Protein AF-A0A2E7AEN7-F1 (afdb_monomer_lite)

Foldseek 3Di:
DDALLLVLQVVLLVQADLVLQVQQPDDDPPDPPSSCQLVVCSVVVDHDLDDDLSLQRQLVCLLPHAHPDPVCRSNSLSSSSNSLSNLLVVCLSPVPVCSRHPPLSSLLSLLVSCVVVVDLSSLVSLLRSLVVSLVSQQPDAPPVRDGNQLSLSSLVSNLLSCQSVVVLVSNLVSLVVSVVSQVVSVVVDPDDDPQGSCRSDPPNPCLVVVLVSLVPRDDPVVHDSNVVSSVRSVVVVVVVVVVPD

Radius of gyration: 17.75 Å; chains: 1; bounding box: 49×40×45 Å

Structure (mmCIF, N/CA/C/O backbone):
data_AF-A0A2E7AEN7-F1
#
_entry.id   AF-A0A2E7AEN7-F1
#
loop_
_atom_site.group_PDB
_atom_site.id
_atom_site.type_symbol
_atom_site.label_atom_id
_atom_site.label_alt_id
_atom_site.label_comp_id
_atom_site.label_asym_id
_atom_site.label_entity_id
_atom_site.label_seq_id
_atom_site.pdbx_PDB_ins_code
_atom_site.Cartn_x
_atom_site.Cartn_y
_atom_site.Cartn_z
_atom_site.occupancy
_atom_site.B_iso_or_equiv
_atom_site.auth_seq_id
_atom_site.auth_comp_id
_atom_site.auth_asym_id
_atom_site.auth_atom_id
_atom_site.pdbx_PDB_model_num
ATOM 1 N N . MET A 1 1 ? -9.288 -20.110 -9.021 1.00 43.34 1 MET A N 1
ATOM 2 C CA . MET A 1 1 ? -10.064 -18.853 -8.934 1.00 43.34 1 MET A CA 1
ATOM 3 C C . MET A 1 1 ? -9.042 -17.735 -9.034 1.00 43.34 1 MET A C 1
ATOM 5 O O . MET A 1 1 ? -8.043 -17.850 -8.338 1.00 43.34 1 MET A O 1
ATOM 9 N N . LYS A 1 2 ? -9.201 -16.768 -9.945 1.00 57.38 2 LYS A N 1
ATOM 10 C CA . LYS A 1 2 ? -8.228 -15.674 -10.116 1.00 57.38 2 LYS A CA 1
ATOM 11 C C . LYS A 1 2 ? -8.185 -14.835 -8.830 1.00 57.38 2 LYS A C 1
ATOM 13 O O . LYS A 1 2 ? -9.250 -14.563 -8.273 1.00 57.38 2 LYS A O 1
ATOM 18 N N . SER A 1 3 ? -6.997 -14.526 -8.311 1.00 81.19 3 SER A N 1
ATOM 19 C CA . SER A 1 3 ? -6.866 -13.745 -7.075 1.00 81.19 3 SER A CA 1
ATOM 20 C C . SER A 1 3 ? -7.046 -12.249 -7.367 1.00 81.19 3 SER A C 1
ATOM 22 O O . SER A 1 3 ? -6.753 -11.796 -8.470 1.00 81.19 3 SER A O 1
ATOM 24 N N . ARG A 1 4 ? -7.481 -11.449 -6.382 1.00 85.50 4 ARG A N 1
ATOM 25 C CA . ARG A 1 4 ? -7.545 -9.976 -6.530 1.00 85.50 4 ARG A CA 1
ATOM 26 C C . ARG A 1 4 ? -6.179 -9.352 -6.818 1.00 85.50 4 ARG A C 1
ATOM 28 O O . ARG A 1 4 ? -6.097 -8.287 -7.416 1.00 85.50 4 ARG A O 1
ATOM 35 N N . LEU A 1 5 ? -5.108 -10.033 -6.423 1.00 90.31 5 LEU A N 1
ATOM 36 C CA . LEU A 1 5 ? -3.749 -9.607 -6.704 1.00 90.31 5 LEU A CA 1
ATOM 37 C C . LEU A 1 5 ? -3.343 -9.858 -8.163 1.00 90.31 5 LEU A C 1
ATOM 39 O O . LEU A 1 5 ? -2.558 -9.095 -8.716 1.00 90.31 5 LEU A O 1
ATOM 43 N N . ASP A 1 6 ? -3.908 -10.880 -8.813 1.00 92.25 6 ASP A N 1
ATOM 44 C CA . ASP A 1 6 ? -3.760 -11.053 -10.261 1.00 92.25 6 ASP A CA 1
ATOM 45 C C . ASP A 1 6 ? -4.480 -9.944 -11.029 1.00 92.25 6 ASP A C 1
ATOM 47 O O . ASP A 1 6 ? -3.967 -9.502 -12.049 1.00 92.25 6 ASP A O 1
ATOM 51 N N . ASP A 1 7 ? -5.622 -9.456 -10.531 1.00 94.31 7 ASP A N 1
ATOM 52 C CA . ASP A 1 7 ? -6.302 -8.296 -11.122 1.00 94.31 7 ASP A CA 1
ATOM 53 C C . ASP A 1 7 ? -5.444 -7.023 -11.005 1.00 94.31 7 ASP A C 1
ATOM 55 O O . ASP A 1 7 ? -5.259 -6.330 -12.003 1.00 94.31 7 ASP A O 1
ATOM 59 N N . LEU A 1 8 ? -4.845 -6.755 -9.833 1.00 96.50 8 LEU A N 1
ATOM 60 C CA . LEU A 1 8 ? -3.908 -5.632 -9.653 1.00 96.50 8 LEU A CA 1
ATOM 61 C C . LEU A 1 8 ? -2.710 -5.740 -10.594 1.00 96.50 8 LEU A C 1
ATOM 63 O O . LEU A 1 8 ? -2.299 -4.759 -11.208 1.00 96.50 8 LEU A O 1
ATOM 67 N N . PHE A 1 9 ? -2.137 -6.935 -10.685 1.00 96.00 9 PHE A N 1
ATOM 68 C CA . PHE A 1 9 ? -0.957 -7.169 -11.495 1.00 96.00 9 PHE A CA 1
ATOM 69 C C . PHE A 1 9 ? -1.251 -7.036 -12.994 1.00 96.00 9 PHE A C 1
ATOM 71 O O . PHE A 1 9 ? -0.476 -6.405 -13.709 1.00 96.00 9 PHE A O 1
ATOM 78 N N . ASP A 1 10 ? -2.385 -7.561 -13.463 1.00 95.88 10 ASP A N 1
ATOM 79 C CA . ASP A 1 10 ? -2.821 -7.405 -14.852 1.00 95.88 10 ASP A CA 1
ATOM 80 C C . ASP A 1 10 ? -3.089 -5.938 -15.201 1.00 95.88 10 ASP A C 1
ATOM 82 O O . ASP A 1 10 ? -2.636 -5.482 -16.253 1.00 95.88 10 ASP A O 1
ATOM 86 N N . PHE A 1 11 ? -3.770 -5.204 -14.313 1.00 96.38 11 PHE A N 1
ATOM 87 C CA . PHE A 1 11 ? -4.007 -3.768 -14.463 1.00 96.38 11 PHE A CA 1
ATOM 88 C C . PHE A 1 11 ? -2.677 -3.008 -14.549 1.00 96.38 11 PHE A C 1
ATOM 90 O O . PHE A 1 11 ? -2.432 -2.245 -15.477 1.00 96.38 11 PHE A O 1
ATOM 97 N N . ALA A 1 12 ? -1.748 -3.258 -13.626 1.00 96.69 12 ALA A N 1
ATOM 98 C CA . ALA A 1 12 ? -0.470 -2.555 -13.625 1.00 96.69 12 ALA A CA 1
ATOM 99 C C . ALA A 1 12 ? 0.384 -2.876 -14.871 1.00 96.69 12 ALA A C 1
ATOM 101 O O . ALA A 1 12 ? 1.040 -1.993 -15.426 1.00 96.69 12 ALA A O 1
ATOM 102 N N . CYS A 1 13 ? 0.334 -4.120 -15.362 1.00 96.31 13 CYS A N 1
ATOM 103 C CA . CYS A 1 13 ? 0.992 -4.518 -16.607 1.00 96.31 13 CYS A CA 1
ATOM 104 C C . CYS A 1 13 ? 0.365 -3.873 -17.855 1.00 96.31 13 CYS A C 1
ATOM 106 O O . CYS A 1 13 ? 1.071 -3.679 -18.844 1.00 96.31 13 CYS A O 1
ATOM 108 N N . SER A 1 14 ? -0.936 -3.550 -17.859 1.00 95.12 14 SER A N 1
ATOM 109 C CA . SER A 1 14 ? -1.550 -2.849 -18.999 1.00 95.12 14 SER A CA 1
ATOM 110 C C . SER A 1 14 ? -1.154 -1.377 -19.078 1.00 95.12 14 SER A C 1
ATOM 112 O O . SER A 1 14 ? -1.173 -0.803 -20.173 1.00 95.12 14 SER A O 1
ATOM 114 N N . GLU A 1 15 ? -0.728 -0.793 -17.960 1.00 95.81 15 GLU A N 1
ATOM 115 C CA . GLU A 1 15 ? -0.379 0.622 -17.857 1.00 95.81 15 GLU A CA 1
ATOM 116 C C . GLU A 1 15 ? 1.069 0.928 -18.252 1.00 95.81 15 GLU A C 1
ATOM 118 O O . GLU A 1 15 ? 1.332 1.934 -18.912 1.00 95.81 15 GLU A O 1
ATOM 123 N N . VAL A 1 16 ? 2.020 0.065 -17.902 1.00 95.62 16 VAL A N 1
ATOM 124 C CA . VAL A 1 16 ? 3.449 0.339 -18.118 1.00 95.62 16 VAL A CA 1
ATOM 125 C C . VAL A 1 16 ? 3.931 -0.054 -19.521 1.00 95.62 16 VAL A C 1
ATOM 127 O O . VAL A 1 16 ? 3.355 -0.922 -20.187 1.00 95.62 16 VAL A O 1
ATOM 130 N N . ARG A 1 17 ? 4.996 0.591 -20.003 1.00 93.75 17 ARG A N 1
ATOM 131 C CA . ARG A 1 17 ? 5.701 0.239 -21.246 1.00 93.75 17 ARG A CA 1
ATOM 132 C C . ARG A 1 17 ? 7.187 0.013 -20.981 1.00 93.75 17 ARG A C 1
ATOM 134 O O . ARG A 1 17 ? 7.726 0.484 -19.986 1.00 93.75 17 ARG A O 1
ATOM 141 N N . GLU A 1 18 ? 7.872 -0.678 -21.891 1.00 91.75 18 GLU A N 1
ATOM 142 C CA . GLU A 1 18 ? 9.309 -0.955 -21.742 1.00 91.75 18 GLU A CA 1
ATOM 143 C C . GLU A 1 18 ? 10.145 0.336 -21.691 1.00 91.75 18 GLU A C 1
ATOM 145 O O . GLU A 1 18 ? 11.155 0.410 -20.993 1.00 91.75 18 GLU A O 1
ATOM 150 N N . GLU A 1 19 ? 9.701 1.392 -22.375 1.00 91.75 19 GLU A N 1
ATOM 151 C CA . GLU A 1 19 ? 10.325 2.715 -22.315 1.00 91.75 19 GLU A CA 1
ATOM 152 C C . GLU A 1 19 ? 10.294 3.325 -20.910 1.00 91.75 19 GLU A C 1
ATOM 154 O O . GLU A 1 19 ? 11.170 4.123 -20.582 1.00 91.75 19 GLU A O 1
ATOM 159 N N . ASP A 1 20 ? 9.301 2.983 -20.085 1.00 93.81 20 ASP A N 1
ATOM 160 C CA . ASP A 1 20 ? 9.226 3.450 -18.699 1.00 93.81 20 ASP A CA 1
ATOM 161 C C . ASP A 1 20 ? 10.298 2.765 -17.842 1.00 93.81 20 ASP A C 1
ATOM 163 O O . ASP A 1 20 ? 10.927 3.416 -17.016 1.00 93.81 20 ASP A O 1
ATOM 167 N N . PHE A 1 21 ? 10.596 1.486 -18.098 1.00 93.31 21 PHE A N 1
ATOM 168 C CA . PHE A 1 21 ? 11.692 0.787 -17.419 1.00 93.31 21 PHE A CA 1
ATOM 169 C C . PHE A 1 21 ? 13.045 1.388 -17.785 1.00 93.31 21 PHE A C 1
ATOM 171 O O . PHE A 1 21 ? 13.853 1.658 -16.907 1.00 93.31 21 PHE A O 1
ATOM 178 N N . ARG A 1 22 ? 13.279 1.671 -19.072 1.00 90.31 22 ARG A N 1
ATOM 179 C CA . ARG A 1 22 ? 14.527 2.317 -19.513 1.00 90.31 22 ARG A CA 1
ATOM 180 C C . ARG A 1 22 ? 14.716 3.717 -18.928 1.00 90.31 22 ARG A C 1
ATOM 182 O O . ARG A 1 22 ? 15.850 4.156 -18.822 1.00 90.31 22 ARG A O 1
ATOM 189 N N . ALA A 1 23 ? 13.624 4.411 -18.608 1.00 90.62 23 ALA A N 1
ATOM 190 C CA . ALA A 1 23 ? 13.672 5.758 -18.050 1.00 90.62 23 ALA A CA 1
ATOM 191 C C . ALA A 1 23 ? 13.898 5.769 -16.531 1.00 90.62 23 ALA A C 1
ATOM 193 O O . ALA A 1 23 ? 14.545 6.680 -16.030 1.00 90.62 23 ALA A O 1
ATOM 194 N N . PHE A 1 24 ? 13.347 4.795 -15.795 1.00 92.81 24 PHE A N 1
ATOM 195 C CA . PHE A 1 24 ? 13.276 4.873 -14.329 1.00 92.81 24 PHE A CA 1
ATOM 196 C C . PHE A 1 24 ? 13.993 3.747 -13.579 1.00 92.81 24 PHE A C 1
ATOM 198 O O . PHE A 1 24 ? 14.167 3.854 -12.365 1.00 92.81 24 PHE A O 1
ATOM 205 N N . CYS A 1 25 ? 14.397 2.663 -14.245 1.00 89.75 25 CYS A N 1
ATOM 206 C CA . CYS A 1 25 ? 15.279 1.679 -13.621 1.00 89.75 25 CYS A CA 1
ATOM 207 C C . CYS A 1 25 ? 16.685 2.275 -13.418 1.00 89.75 25 CYS A C 1
ATOM 209 O O . CYS A 1 25 ? 17.093 3.132 -14.203 1.00 89.75 25 CYS A O 1
ATOM 211 N N . PRO A 1 26 ? 17.443 1.816 -12.403 1.00 82.00 26 PRO A N 1
ATOM 212 C CA . PRO A 1 26 ? 18.814 2.271 -12.206 1.00 82.00 26 PRO A CA 1
ATOM 213 C C . PRO A 1 26 ? 19.679 2.025 -13.453 1.00 82.00 26 PRO A C 1
ATOM 215 O O . PRO A 1 26 ? 19.578 0.977 -14.095 1.00 82.00 26 PRO A O 1
ATOM 218 N N . GLU A 1 27 ? 20.560 2.973 -13.772 1.00 72.81 27 GLU A N 1
ATOM 219 C CA . GLU A 1 27 ? 21.623 2.773 -14.757 1.00 72.81 27 GLU A CA 1
ATOM 220 C C . GLU A 1 27 ? 22.808 2.082 -14.067 1.00 72.81 27 GLU A C 1
ATOM 222 O O . GLU A 1 27 ? 23.611 2.735 -13.398 1.00 72.81 27 GLU A O 1
ATOM 227 N N . ASP A 1 28 ? 22.930 0.758 -14.189 1.00 62.38 28 ASP A N 1
ATOM 228 C CA . ASP A 1 28 ? 24.149 0.080 -13.743 1.00 62.38 28 ASP A CA 1
ATOM 229 C C . ASP A 1 28 ? 25.264 0.271 -14.791 1.00 62.38 28 ASP A C 1
ATOM 231 O O . ASP A 1 28 ? 25.046 -0.009 -15.975 1.00 62.38 28 ASP A O 1
ATOM 235 N N . PRO A 1 29 ? 26.486 0.698 -14.415 1.00 52.53 29 PRO A N 1
ATOM 236 C CA . PRO A 1 29 ? 27.639 0.654 -15.313 1.00 52.53 29 PRO A CA 1
ATOM 237 C C . PRO A 1 29 ? 28.049 -0.773 -15.738 1.00 52.53 29 PRO A C 1
ATOM 239 O O . PRO A 1 29 ? 28.933 -0.903 -16.591 1.00 52.53 29 PRO A O 1
ATOM 242 N N . GLY A 1 30 ? 27.463 -1.827 -15.151 1.00 51.19 30 GLY A N 1
ATOM 243 C CA . GLY A 1 30 ? 27.822 -3.227 -15.394 1.00 51.19 30 GLY A CA 1
ATOM 244 C C . GLY A 1 30 ? 26.853 -4.073 -16.225 1.00 51.19 30 GLY A C 1
ATOM 245 O O . GLY A 1 30 ? 27.336 -4.958 -16.928 1.00 51.19 30 GLY A O 1
ATOM 246 N N . ASP A 1 31 ? 25.537 -3.843 -16.185 1.00 52.28 31 ASP A N 1
ATOM 247 C CA . ASP A 1 31 ? 24.585 -4.706 -16.899 1.00 52.28 31 ASP A CA 1
ATOM 248 C C . ASP A 1 31 ? 23.195 -4.070 -17.067 1.00 52.28 31 ASP A C 1
ATOM 250 O O . ASP A 1 31 ? 22.687 -3.362 -16.205 1.00 52.28 31 ASP A O 1
ATOM 254 N N . MET A 1 32 ? 22.527 -4.386 -18.178 1.00 57.03 32 MET A N 1
ATOM 255 C CA . MET A 1 32 ? 21.119 -4.042 -18.453 1.00 57.03 32 MET A CA 1
ATOM 256 C C . MET A 1 32 ? 20.131 -4.875 -17.596 1.00 57.03 32 MET A C 1
ATOM 258 O O . MET A 1 32 ? 19.036 -5.212 -18.059 1.00 57.03 32 MET A O 1
ATOM 262 N N . SER A 1 33 ? 20.512 -5.263 -16.375 1.00 77.50 33 SER A N 1
ATOM 263 C CA . SER A 1 33 ? 19.816 -6.277 -15.574 1.00 77.50 33 SER A CA 1
ATOM 264 C C . SER A 1 33 ? 18.450 -5.796 -15.073 1.00 77.50 33 SER A C 1
ATOM 266 O O . SER A 1 33 ? 17.452 -6.482 -15.293 1.00 77.50 33 SER A O 1
ATOM 268 N N . TYR A 1 34 ? 18.338 -4.575 -14.540 1.00 88.06 34 TYR A N 1
ATOM 269 C CA . TYR A 1 34 ? 17.077 -4.059 -13.980 1.00 88.06 34 TYR A CA 1
ATOM 270 C C . TYR A 1 34 ? 15.949 -3.921 -15.013 1.00 88.06 34 TYR A C 1
ATOM 272 O O . TYR A 1 34 ? 14.806 -4.322 -14.766 1.00 88.06 34 TYR A O 1
ATOM 280 N N . VAL A 1 35 ? 16.268 -3.386 -16.199 1.00 90.25 35 VAL A N 1
ATOM 281 C CA . VAL A 1 35 ? 15.302 -3.275 -17.304 1.00 90.25 35 VAL A CA 1
ATOM 282 C C . VAL A 1 35 ? 14.878 -4.667 -17.762 1.00 90.25 35 VAL A C 1
ATOM 284 O O . VAL A 1 35 ? 13.689 -4.896 -17.972 1.00 90.25 35 VAL A O 1
ATOM 287 N N . ALA A 1 36 ? 15.819 -5.611 -17.871 1.00 89.06 36 ALA A N 1
ATOM 288 C CA . ALA A 1 36 ? 15.519 -6.987 -18.251 1.00 89.06 36 ALA A CA 1
ATOM 289 C C . ALA A 1 36 ? 14.641 -7.708 -17.213 1.00 89.06 36 ALA A C 1
ATOM 291 O O . ALA A 1 36 ? 13.746 -8.459 -17.602 1.00 89.06 36 ALA A O 1
ATOM 292 N N . LEU A 1 37 ? 14.831 -7.449 -15.914 1.00 90.25 37 LEU A N 1
ATOM 293 C CA . LEU A 1 37 ? 13.980 -7.982 -14.846 1.00 90.25 37 LEU A CA 1
ATOM 294 C C . LEU A 1 37 ? 12.534 -7.491 -14.997 1.00 90.25 37 LEU A C 1
ATOM 296 O O . LEU A 1 37 ? 11.602 -8.298 -15.053 1.00 90.25 37 LEU A O 1
ATOM 300 N N . CYS A 1 38 ? 12.341 -6.177 -15.135 1.00 93.19 38 CYS A N 1
ATOM 301 C CA . CYS A 1 38 ? 11.016 -5.576 -15.298 1.00 93.19 38 CYS A CA 1
ATOM 302 C C . CYS A 1 38 ? 10.347 -5.985 -16.622 1.00 93.19 38 CYS A C 1
ATOM 304 O O . CYS A 1 38 ? 9.181 -6.389 -16.628 1.00 93.19 38 CYS A O 1
ATOM 306 N N . ALA A 1 39 ? 11.088 -5.958 -17.734 1.00 92.88 39 ALA A N 1
ATOM 307 C CA . ALA A 1 39 ? 10.604 -6.397 -19.040 1.00 92.88 39 ALA A CA 1
ATOM 308 C C . ALA A 1 39 ? 10.249 -7.891 -19.044 1.00 92.88 39 ALA A C 1
ATOM 310 O O . ALA A 1 39 ? 9.218 -8.270 -19.593 1.00 92.88 39 ALA A O 1
ATOM 311 N N . GLY A 1 40 ? 11.040 -8.734 -18.375 1.00 92.88 40 GLY A N 1
ATOM 312 C CA . GLY A 1 40 ? 10.769 -10.163 -18.244 1.00 92.88 40 GLY A CA 1
ATOM 313 C C . GLY A 1 40 ? 9.489 -10.455 -17.459 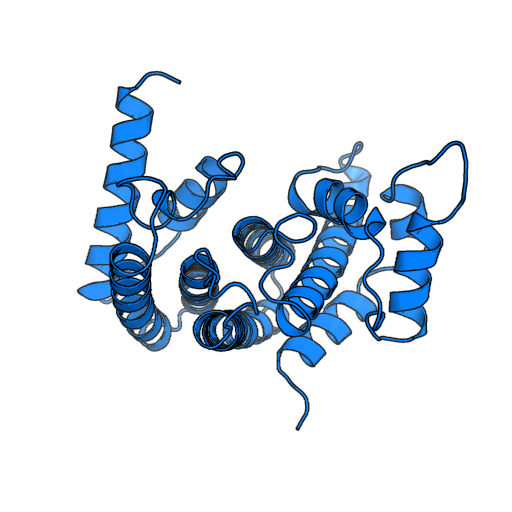1.00 92.88 40 GLY A C 1
ATOM 314 O O . GLY A 1 40 ? 8.723 -11.340 -17.845 1.00 92.88 40 GLY A O 1
ATOM 315 N N . VAL A 1 41 ? 9.218 -9.691 -16.395 1.00 94.56 41 VAL A N 1
ATOM 316 C CA . VAL A 1 41 ? 7.950 -9.768 -15.651 1.00 94.56 41 VAL A CA 1
ATOM 317 C C . VAL A 1 41 ? 6.773 -9.325 -16.521 1.00 94.56 41 VAL A C 1
ATOM 319 O O . VAL A 1 41 ? 5.744 -10.004 -16.543 1.00 94.56 41 VAL A O 1
ATOM 322 N N . LEU A 1 42 ? 6.929 -8.229 -17.272 1.00 94.62 42 LEU A N 1
ATOM 323 C CA . LEU A 1 42 ? 5.899 -7.714 -18.176 1.00 94.62 42 LEU A CA 1
ATOM 324 C C . LEU A 1 42 ? 5.581 -8.702 -19.312 1.00 94.62 42 LEU A C 1
ATOM 326 O O . LEU A 1 42 ? 4.412 -8.962 -19.594 1.00 94.62 42 LEU A O 1
ATOM 330 N N . GLU A 1 43 ? 6.608 -9.281 -19.939 1.00 93.81 43 GLU A N 1
ATOM 331 C CA . GLU A 1 43 ? 6.474 -10.241 -21.040 1.00 93.81 43 GLU A CA 1
ATOM 332 C C . GLU A 1 43 ? 5.786 -11.530 -20.577 1.00 93.81 43 GLU A C 1
ATOM 334 O O . GLU A 1 43 ? 4.840 -12.005 -21.209 1.00 93.81 43 GLU A O 1
ATOM 339 N N . LYS A 1 44 ? 6.238 -12.091 -19.450 1.00 92.62 44 LYS A N 1
ATOM 340 C CA . LYS A 1 44 ? 5.721 -13.362 -18.925 1.00 92.62 44 LYS A CA 1
ATOM 341 C C . LYS A 1 44 ? 4.393 -13.208 -18.190 1.00 92.62 44 LYS A C 1
ATOM 343 O O . LYS A 1 44 ? 3.732 -14.214 -17.937 1.00 92.62 44 LYS A O 1
ATOM 348 N N . LYS A 1 45 ? 4.021 -11.977 -17.818 1.00 90.88 45 LYS A N 1
ATOM 349 C CA . LYS A 1 45 ? 2.916 -11.675 -16.897 1.00 90.88 45 LYS A CA 1
ATOM 350 C C . LYS A 1 45 ? 2.967 -12.534 -15.631 1.00 90.88 45 LYS A C 1
ATOM 352 O O . LYS A 1 45 ? 1.947 -13.013 -15.133 1.00 90.88 45 LYS A O 1
ATOM 357 N N . ALA A 1 46 ? 4.168 -12.716 -15.101 1.00 90.69 46 ALA A N 1
ATOM 358 C CA . ALA A 1 46 ? 4.415 -13.490 -13.899 1.00 90.69 46 ALA A CA 1
ATOM 359 C C . ALA A 1 46 ? 5.635 -12.935 -13.172 1.00 90.69 46 ALA A C 1
ATOM 361 O O . ALA A 1 46 ? 6.589 -12.481 -13.805 1.00 90.69 46 ALA A O 1
ATOM 362 N N . ILE A 1 47 ? 5.601 -13.000 -11.844 1.00 89.06 47 ILE A N 1
ATOM 363 C CA . ILE A 1 47 ? 6.789 -12.758 -11.028 1.00 89.06 47 ILE A CA 1
ATOM 364 C C . ILE A 1 47 ? 7.715 -13.986 -11.086 1.00 89.06 47 ILE A C 1
ATOM 366 O O . ILE A 1 47 ? 7.213 -15.101 -11.256 1.00 89.06 47 ILE A O 1
ATOM 370 N N . PRO A 1 48 ? 9.045 -13.811 -10.994 1.00 83.88 48 PRO A N 1
ATOM 371 C CA . PRO A 1 48 ? 9.968 -14.940 -10.938 1.00 83.88 48 PRO A CA 1
ATOM 372 C C . PRO A 1 48 ? 9.768 -15.762 -9.654 1.00 83.88 48 PRO A C 1
ATOM 374 O O . PRO A 1 48 ? 9.348 -15.224 -8.631 1.00 83.88 48 PRO A O 1
ATOM 377 N N . GLU A 1 49 ? 10.060 -17.065 -9.728 1.00 79.69 49 GLU A N 1
ATOM 378 C CA . GLU A 1 49 ? 10.033 -17.969 -8.565 1.00 79.69 49 GLU A CA 1
ATOM 379 C C . GLU A 1 49 ? 11.201 -17.682 -7.610 1.00 79.69 49 GLU A C 1
ATOM 381 O O . GLU A 1 49 ? 11.003 -17.640 -6.399 1.00 79.69 49 GLU A O 1
ATOM 386 N N . ASP A 1 50 ? 12.388 -17.420 -8.165 1.00 79.00 50 ASP A N 1
ATOM 387 C CA . ASP A 1 50 ? 13.561 -16.967 -7.419 1.00 79.00 50 ASP A CA 1
ATOM 388 C C . ASP A 1 50 ? 13.609 -15.433 -7.416 1.00 79.00 50 ASP A C 1
ATOM 390 O O . ASP A 1 50 ? 13.638 -14.795 -8.474 1.00 79.00 50 ASP A O 1
ATOM 394 N N . ILE A 1 51 ? 13.607 -14.831 -6.226 1.00 78.00 51 ILE A N 1
ATOM 395 C CA . ILE A 1 51 ? 13.598 -13.373 -6.081 1.00 78.00 51 ILE A CA 1
ATOM 396 C C . ILE A 1 51 ? 15.030 -12.844 -6.168 1.00 78.00 51 ILE A C 1
ATOM 398 O O . ILE A 1 51 ? 15.850 -13.076 -5.280 1.00 78.00 51 ILE A O 1
ATOM 402 N N . ASP A 1 52 ? 15.314 -12.111 -7.242 1.00 83.25 52 ASP A N 1
ATOM 403 C CA . ASP A 1 52 ? 16.587 -11.415 -7.422 1.00 83.25 52 ASP A CA 1
ATOM 404 C C . ASP A 1 52 ? 16.726 -10.261 -6.400 1.00 83.25 52 ASP A C 1
ATOM 406 O O . ASP A 1 52 ? 15.830 -9.410 -6.331 1.00 83.25 52 ASP A O 1
ATOM 410 N N . PRO A 1 53 ? 17.812 -10.186 -5.604 1.00 82.31 53 PRO A N 1
ATOM 411 C CA . PRO A 1 53 ? 18.053 -9.068 -4.692 1.00 82.31 53 PRO A CA 1
ATOM 412 C C . PRO A 1 53 ? 18.034 -7.688 -5.367 1.00 82.31 53 PRO A C 1
ATOM 414 O O . PRO A 1 53 ? 17.714 -6.702 -4.704 1.00 82.31 53 PRO A O 1
ATOM 417 N N . GLU A 1 54 ? 18.314 -7.612 -6.671 1.00 85.25 54 GLU A N 1
ATOM 418 C CA . GLU A 1 54 ? 18.252 -6.385 -7.479 1.00 85.25 54 GLU A CA 1
ATOM 419 C C . GLU A 1 54 ? 16.876 -5.698 -7.449 1.00 85.25 54 GLU A C 1
ATOM 421 O O . GLU A 1 54 ? 16.774 -4.475 -7.589 1.00 85.25 54 GLU A O 1
ATOM 426 N N . TRP A 1 55 ? 15.801 -6.447 -7.178 1.00 88.50 55 TRP A N 1
ATOM 427 C CA . TRP A 1 55 ? 14.467 -5.875 -6.994 1.00 88.50 55 TRP A CA 1
ATOM 428 C C . TRP A 1 55 ? 14.397 -4.855 -5.854 1.00 88.50 55 TRP A C 1
ATOM 430 O O . TRP A 1 55 ? 13.576 -3.938 -5.920 1.00 88.50 55 TRP A O 1
ATOM 440 N N . PHE A 1 56 ? 15.266 -4.962 -4.843 1.00 87.00 56 PHE A N 1
ATOM 441 C CA . PHE A 1 56 ? 15.331 -3.997 -3.744 1.00 87.00 56 PHE A CA 1
ATOM 442 C C . PHE A 1 56 ? 15.601 -2.573 -4.246 1.00 87.00 56 PHE A C 1
ATOM 444 O O . PHE A 1 56 ? 14.949 -1.627 -3.798 1.00 87.00 56 PHE A O 1
ATOM 451 N N . GLU A 1 57 ? 16.520 -2.405 -5.201 1.00 87.44 57 GLU A N 1
ATOM 452 C CA . GLU A 1 57 ? 16.856 -1.086 -5.745 1.00 87.44 57 GLU A CA 1
ATOM 453 C C . GLU A 1 57 ? 15.713 -0.528 -6.600 1.00 87.44 57 GLU A C 1
ATOM 455 O O . GLU A 1 57 ? 15.315 0.628 -6.427 1.00 87.44 57 GLU A O 1
ATOM 460 N N . ILE A 1 58 ? 15.110 -1.376 -7.442 1.00 91.56 58 ILE A N 1
ATOM 461 C CA . ILE A 1 58 ? 13.946 -1.024 -8.270 1.00 91.56 58 ILE A CA 1
ATOM 462 C C . ILE A 1 58 ? 12.786 -0.547 -7.385 1.00 91.56 58 ILE A C 1
ATOM 464 O O . ILE A 1 58 ? 12.205 0.517 -7.621 1.00 91.56 58 ILE A O 1
ATOM 468 N N . PHE A 1 59 ? 12.450 -1.303 -6.336 1.00 92.31 59 PHE A N 1
ATOM 469 C CA . PHE A 1 59 ? 11.399 -0.920 -5.395 1.00 92.31 59 PHE A CA 1
ATOM 470 C C . PHE A 1 59 ? 11.767 0.336 -4.613 1.00 92.31 59 PHE A C 1
ATOM 472 O O . PHE A 1 59 ? 10.911 1.200 -4.419 1.00 92.31 59 PHE A O 1
ATOM 479 N N . GLY A 1 60 ? 13.034 0.478 -4.225 1.00 88.75 60 GLY A N 1
ATOM 480 C CA . GLY A 1 60 ? 13.551 1.662 -3.555 1.00 88.75 60 GLY A CA 1
ATOM 481 C C . GLY A 1 60 ? 13.298 2.946 -4.347 1.00 88.75 60 GLY A C 1
ATOM 482 O O . GLY A 1 60 ? 12.841 3.927 -3.753 1.00 88.75 60 GLY A O 1
ATOM 483 N N . ILE A 1 61 ? 13.538 2.925 -5.664 1.00 90.62 61 ILE A N 1
ATOM 484 C CA . ILE A 1 61 ? 13.252 4.045 -6.574 1.00 90.62 61 ILE A CA 1
ATOM 485 C C . ILE A 1 61 ? 11.746 4.248 -6.719 1.00 90.62 61 ILE A C 1
ATOM 487 O O . ILE A 1 61 ? 11.251 5.348 -6.500 1.00 90.62 61 ILE A O 1
ATOM 491 N N . ALA A 1 62 ? 10.991 3.202 -7.046 1.00 92.19 62 ALA A N 1
ATOM 492 C CA . ALA A 1 62 ? 9.565 3.337 -7.327 1.00 92.19 62 ALA A CA 1
ATOM 493 C C . ALA A 1 62 ? 8.747 3.815 -6.112 1.00 92.19 62 ALA A C 1
ATOM 495 O O . ALA A 1 62 ? 7.805 4.594 -6.252 1.00 92.19 62 ALA A O 1
ATOM 496 N N . GLN A 1 63 ? 9.081 3.347 -4.907 1.00 90.00 63 GLN A N 1
ATOM 497 C CA . GLN A 1 63 ? 8.274 3.586 -3.706 1.00 90.00 63 GLN A CA 1
ATOM 498 C C . GLN A 1 63 ? 8.588 4.924 -3.027 1.00 90.00 63 GLN A C 1
ATOM 500 O O . GLN A 1 63 ? 7.689 5.503 -2.417 1.00 90.00 63 GLN A O 1
ATOM 505 N N . ARG A 1 64 ? 9.826 5.427 -3.145 1.00 87.12 64 ARG A N 1
ATOM 506 C CA . ARG A 1 64 ? 10.276 6.672 -2.487 1.00 87.12 64 ARG A CA 1
ATOM 507 C C . ARG A 1 64 ? 10.720 7.774 -3.445 1.00 87.12 64 ARG A C 1
ATOM 509 O O . ARG A 1 64 ? 10.873 8.914 -3.018 1.00 87.12 64 ARG A O 1
ATOM 516 N N . GLY A 1 65 ? 10.995 7.432 -4.696 1.00 86.56 65 GLY A N 1
ATOM 517 C CA . GLY A 1 65 ? 11.474 8.369 -5.698 1.00 86.56 65 GLY A CA 1
ATOM 518 C C . GLY A 1 65 ? 10.366 9.241 -6.276 1.00 86.56 65 GLY A C 1
ATOM 519 O O . GLY A 1 65 ? 9.172 9.059 -6.028 1.00 86.56 65 GLY A O 1
ATOM 520 N N . SER A 1 66 ? 10.808 10.185 -7.091 1.00 87.62 66 SER A N 1
ATOM 521 C CA . SER A 1 66 ? 9.999 11.081 -7.907 1.00 87.62 66 SER A CA 1
ATOM 522 C C . SER A 1 66 ? 10.628 11.155 -9.300 1.00 87.62 66 SER A C 1
ATOM 524 O O . SER A 1 66 ? 11.834 10.923 -9.411 1.00 87.62 66 SER A O 1
ATOM 526 N N . PRO A 1 67 ? 9.863 11.487 -10.354 1.00 88.25 67 PRO A N 1
ATOM 527 C CA . PRO A 1 67 ? 10.462 11.756 -11.659 1.00 88.25 67 PRO A CA 1
ATOM 528 C C . PRO A 1 67 ? 11.453 12.928 -11.565 1.00 88.25 67 PRO A C 1
ATOM 530 O O . PRO A 1 67 ? 11.268 13.831 -10.744 1.00 88.25 67 PRO A O 1
ATOM 533 N N . GLU A 1 68 ? 12.477 12.937 -12.418 1.00 86.69 68 GLU A N 1
ATOM 534 C CA . GLU A 1 68 ? 13.395 14.082 -12.525 1.00 86.69 68 GLU A CA 1
ATOM 535 C C . GLU A 1 68 ? 12.722 15.287 -13.196 1.00 86.69 68 GLU A C 1
ATOM 537 O O . GLU A 1 68 ? 12.968 16.435 -12.822 1.00 86.69 68 GLU A O 1
ATOM 542 N N . GLU A 1 69 ? 11.832 15.022 -14.157 1.00 89.94 69 GLU A N 1
ATOM 543 C CA . GLU A 1 69 ? 11.062 16.035 -14.870 1.00 89.94 69 GLU A CA 1
ATOM 544 C C . GLU A 1 69 ? 9.555 15.909 -14.598 1.00 89.94 69 GLU A C 1
ATOM 546 O O . GLU A 1 69 ? 8.972 14.827 -14.685 1.00 89.94 69 GLU A O 1
ATOM 551 N N . ASP A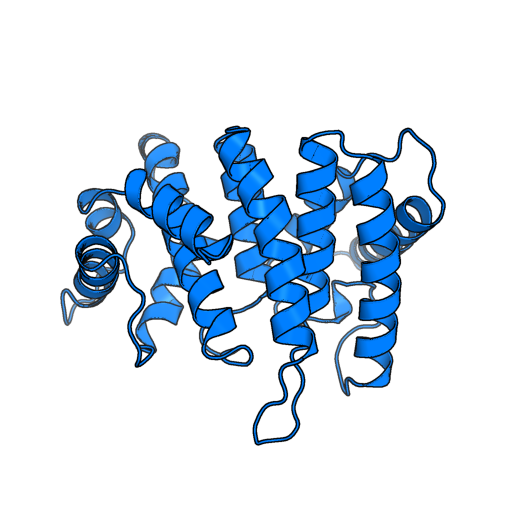 1 70 ? 8.873 17.041 -14.388 1.00 89.50 70 ASP A N 1
ATOM 552 C CA . ASP A 1 70 ? 7.406 17.084 -14.234 1.00 89.50 70 ASP A CA 1
ATOM 553 C C . ASP A 1 70 ? 6.662 16.474 -15.439 1.00 89.50 70 ASP A C 1
ATOM 555 O O . ASP A 1 70 ? 5.563 15.930 -15.302 1.00 89.50 70 ASP A O 1
ATOM 559 N N . SER A 1 71 ? 7.271 16.549 -16.628 1.00 91.50 71 SER A N 1
ATOM 560 C CA . SER A 1 71 ? 6.767 15.971 -17.880 1.00 91.50 71 SER A CA 1
ATOM 561 C C . SER A 1 71 ? 6.602 14.444 -17.798 1.00 91.50 71 SER A C 1
ATOM 563 O O . SER A 1 71 ? 5.744 13.870 -18.474 1.00 91.50 71 SER A O 1
ATOM 565 N N . GLU A 1 72 ? 7.376 13.788 -16.932 1.00 92.88 72 GLU A N 1
ATOM 566 C CA . GLU A 1 72 ? 7.430 12.338 -16.780 1.00 92.88 72 GLU A CA 1
ATOM 567 C C . GLU A 1 72 ? 6.565 11.810 -15.634 1.00 92.88 72 GLU A C 1
ATOM 569 O O . GLU A 1 72 ? 6.395 10.596 -15.505 1.00 92.88 72 GLU A O 1
ATOM 574 N N . ALA A 1 73 ? 5.939 12.688 -14.845 1.00 93.38 73 ALA A N 1
ATOM 575 C CA . ALA A 1 73 ? 5.172 12.309 -13.658 1.00 93.38 73 ALA A CA 1
ATOM 576 C C . ALA A 1 73 ? 4.104 11.241 -13.923 1.00 93.38 73 ALA A C 1
ATOM 578 O O . ALA A 1 73 ? 3.969 10.294 -13.151 1.00 93.38 73 ALA A O 1
ATOM 579 N N . GLY A 1 74 ? 3.385 11.332 -15.046 1.00 93.88 74 GLY A N 1
ATOM 580 C CA . GLY A 1 74 ? 2.389 10.323 -15.415 1.00 93.88 74 GLY A CA 1
ATOM 581 C C . GLY A 1 74 ? 2.994 8.957 -15.766 1.00 93.88 74 GLY A C 1
ATOM 582 O O . GLY A 1 74 ? 2.384 7.926 -15.494 1.00 93.88 74 GLY A O 1
ATOM 583 N N . ARG A 1 75 ? 4.194 8.927 -16.357 1.00 95.19 75 ARG A N 1
ATOM 584 C CA . ARG A 1 75 ? 4.909 7.683 -16.685 1.00 95.19 75 ARG A CA 1
ATOM 585 C C . ARG A 1 75 ? 5.500 7.055 -15.426 1.00 95.19 75 ARG A C 1
ATOM 587 O O . ARG A 1 75 ? 5.292 5.868 -15.189 1.00 95.19 75 ARG A O 1
ATOM 594 N N . PHE A 1 76 ? 6.134 7.869 -14.583 1.00 96.00 76 PHE A N 1
ATOM 595 C CA . PHE A 1 76 ? 6.676 7.428 -13.301 1.00 96.00 76 PHE A CA 1
ATOM 596 C C . PHE A 1 76 ? 5.583 6.866 -12.387 1.00 96.00 76 PHE A C 1
ATOM 598 O O . PHE A 1 76 ? 5.778 5.849 -11.731 1.00 96.00 76 PHE A O 1
ATOM 605 N N . LEU A 1 77 ? 4.389 7.463 -12.400 1.00 95.25 77 LEU A N 1
ATOM 606 C CA . LEU A 1 77 ? 3.235 6.972 -11.649 1.00 95.25 77 LEU A CA 1
ATOM 607 C C . LEU A 1 77 ? 2.813 5.547 -12.052 1.00 95.25 77 LEU A C 1
ATOM 609 O O . LEU A 1 77 ? 2.522 4.719 -11.188 1.00 95.25 77 LEU A O 1
ATOM 613 N N . ARG A 1 78 ? 2.812 5.238 -13.354 1.00 94.81 78 ARG A N 1
ATOM 614 C CA . ARG A 1 78 ? 2.503 3.891 -13.865 1.00 94.81 78 ARG A CA 1
ATOM 615 C C . ARG A 1 78 ? 3.614 2.892 -13.552 1.00 94.81 78 ARG A C 1
ATOM 617 O O . ARG A 1 78 ? 3.321 1.768 -13.154 1.00 94.81 78 ARG A O 1
ATOM 624 N N . PHE A 1 79 ? 4.873 3.320 -13.644 1.00 96.38 79 PHE A N 1
ATOM 625 C CA . PHE A 1 79 ? 6.017 2.532 -13.184 1.00 96.38 79 PHE A CA 1
ATOM 626 C C . PHE A 1 79 ? 5.915 2.208 -11.683 1.00 96.38 79 PHE A C 1
ATOM 628 O O . PHE A 1 79 ? 6.034 1.050 -11.289 1.00 96.38 79 PHE A O 1
ATOM 635 N N . LYS A 1 80 ? 5.573 3.199 -10.852 1.00 96.06 80 LYS A N 1
ATOM 636 C CA . LYS A 1 80 ? 5.328 3.032 -9.413 1.00 96.06 80 LYS A CA 1
ATOM 637 C C . LYS A 1 80 ? 4.221 2.018 -9.130 1.00 96.06 80 LYS A C 1
ATOM 639 O O . LYS A 1 80 ? 4.401 1.150 -8.274 1.00 96.06 80 LYS A O 1
ATOM 644 N N . LEU A 1 81 ? 3.109 2.085 -9.866 1.00 97.25 81 LEU A N 1
ATOM 645 C CA . LEU A 1 81 ? 2.024 1.109 -9.755 1.00 97.25 81 LEU A CA 1
ATOM 646 C C . LEU A 1 81 ? 2.489 -0.307 -10.128 1.00 97.25 81 LEU A C 1
ATOM 648 O O . LEU A 1 81 ? 2.214 -1.248 -9.385 1.00 97.25 81 LEU A O 1
ATOM 652 N N . PHE A 1 82 ? 3.225 -0.456 -11.234 1.00 97.50 82 PHE A N 1
ATOM 653 C CA . PHE A 1 82 ? 3.808 -1.732 -11.658 1.00 97.50 82 PHE A CA 1
ATOM 654 C C . PHE A 1 82 ? 4.719 -2.329 -10.584 1.00 97.50 82 PHE A C 1
ATOM 656 O O . PHE A 1 82 ? 4.487 -3.452 -10.135 1.00 97.50 82 PHE A O 1
ATOM 663 N N . CYS A 1 83 ? 5.696 -1.566 -10.098 1.00 96.44 83 CYS A N 1
ATOM 664 C CA . CYS A 1 83 ? 6.598 -2.013 -9.041 1.00 96.44 83 CYS A CA 1
ATOM 665 C C . CYS A 1 83 ? 5.849 -2.349 -7.744 1.00 96.44 83 CYS A C 1
ATOM 667 O O . CYS A 1 83 ? 6.170 -3.342 -7.096 1.00 96.44 83 CYS A O 1
ATOM 669 N N . GLY A 1 84 ? 4.822 -1.573 -7.378 1.00 96.25 84 GLY A N 1
ATOM 670 C CA . GLY A 1 84 ? 3.963 -1.868 -6.229 1.00 96.25 84 GLY A CA 1
ATOM 671 C C . GLY A 1 84 ? 3.198 -3.186 -6.381 1.00 96.25 84 GLY A C 1
ATOM 672 O O . GLY A 1 84 ? 3.134 -3.969 -5.435 1.00 96.25 84 GLY A O 1
ATOM 673 N N . ALA A 1 85 ? 2.663 -3.470 -7.572 1.00 96.62 85 ALA A N 1
ATOM 674 C CA . ALA A 1 85 ? 1.961 -4.718 -7.862 1.00 96.62 85 ALA A CA 1
ATOM 675 C C . ALA A 1 85 ? 2.901 -5.938 -7.839 1.00 96.62 85 ALA A C 1
ATOM 677 O O . ALA A 1 85 ? 2.538 -6.984 -7.298 1.00 96.62 85 ALA A O 1
ATOM 678 N N . VAL A 1 86 ? 4.120 -5.800 -8.376 1.00 95.25 86 VAL A N 1
ATOM 679 C CA . VAL A 1 86 ? 5.166 -6.837 -8.300 1.00 95.25 86 VAL A CA 1
ATOM 680 C C . VAL A 1 86 ? 5.563 -7.095 -6.849 1.00 95.25 86 VAL A C 1
ATOM 682 O O . VAL A 1 86 ? 5.543 -8.242 -6.404 1.00 95.25 86 VAL A O 1
ATOM 685 N N . ALA A 1 87 ? 5.849 -6.038 -6.088 1.00 94.06 87 ALA A N 1
ATOM 686 C CA . ALA A 1 87 ? 6.215 -6.138 -4.680 1.00 94.06 87 ALA A CA 1
ATOM 687 C C . ALA A 1 87 ? 5.106 -6.806 -3.849 1.00 94.06 87 ALA A C 1
ATOM 689 O O . ALA A 1 87 ? 5.378 -7.694 -3.045 1.00 94.06 87 ALA A O 1
ATOM 690 N N . ALA A 1 88 ? 3.839 -6.458 -4.093 1.00 94.06 88 ALA A N 1
ATOM 691 C CA . ALA A 1 88 ? 2.704 -7.105 -3.443 1.00 94.06 88 ALA A CA 1
ATOM 692 C C . ALA A 1 88 ? 2.606 -8.607 -3.775 1.00 94.06 88 ALA A C 1
ATOM 694 O O . ALA A 1 88 ? 2.250 -9.398 -2.902 1.00 94.06 88 ALA A O 1
ATOM 695 N N . LYS A 1 89 ? 2.958 -9.026 -5.001 1.00 92.44 89 LYS A N 1
ATOM 696 C CA . LYS A 1 89 ? 3.062 -10.452 -5.359 1.00 92.44 89 LYS A CA 1
ATOM 697 C C . LYS A 1 89 ? 4.218 -11.152 -4.648 1.00 92.44 89 LYS A C 1
ATOM 699 O O . LYS A 1 89 ? 4.016 -12.262 -4.161 1.00 92.44 89 LYS A O 1
ATOM 704 N N . PHE A 1 90 ? 5.381 -10.519 -4.519 1.00 90.69 90 PHE A N 1
ATOM 705 C CA . PHE A 1 90 ? 6.483 -11.082 -3.730 1.00 90.69 90 PHE A CA 1
ATOM 706 C C . PHE A 1 90 ? 6.122 -11.265 -2.259 1.00 90.69 90 PHE A C 1
ATOM 708 O O . PHE A 1 90 ? 6.432 -12.310 -1.694 1.00 90.69 90 PHE A O 1
ATOM 715 N N . LEU A 1 91 ? 5.370 -10.330 -1.675 1.00 88.88 91 LEU A N 1
ATOM 716 C CA . LEU A 1 91 ? 4.876 -10.455 -0.303 1.00 88.88 91 LEU A CA 1
ATOM 717 C C . LEU A 1 91 ? 3.944 -11.656 -0.079 1.00 88.88 91 LEU A C 1
ATOM 719 O O . LEU A 1 91 ? 3.741 -12.024 1.070 1.00 88.88 91 LEU A O 1
ATOM 723 N N . LEU A 1 92 ? 3.378 -12.274 -1.124 1.00 85.12 92 LEU A N 1
ATOM 724 C CA . LEU A 1 92 ? 2.638 -13.537 -0.991 1.00 85.12 92 LEU A CA 1
ATOM 725 C C . LEU A 1 92 ? 3.527 -14.776 -1.083 1.00 85.12 92 LEU A C 1
ATOM 727 O O . LEU A 1 92 ? 3.198 -15.803 -0.493 1.00 85.12 92 LEU A O 1
ATOM 731 N N . VAL A 1 93 ? 4.612 -14.703 -1.851 1.00 82.06 93 VAL A N 1
ATOM 732 C CA . VAL A 1 93 ? 5.541 -15.828 -2.021 1.00 82.06 93 VAL A CA 1
ATOM 733 C C . VAL A 1 93 ? 6.421 -15.962 -0.785 1.00 82.06 93 VAL A C 1
ATOM 735 O O . VAL A 1 93 ? 6.556 -17.054 -0.238 1.00 82.06 93 VAL A O 1
ATOM 738 N N . GLU A 1 94 ? 6.958 -14.840 -0.309 1.00 77.06 94 GLU A N 1
ATOM 739 C CA . GLU A 1 94 ? 7.813 -14.791 0.871 1.00 77.06 94 GLU A CA 1
ATOM 740 C C . GLU A 1 94 ? 7.468 -13.564 1.737 1.00 77.06 94 GLU A C 1
ATOM 742 O O . GLU A 1 94 ? 8.133 -12.530 1.662 1.00 77.06 94 GLU A O 1
ATOM 747 N N . PRO A 1 95 ? 6.431 -13.661 2.596 1.00 67.25 95 PRO A N 1
ATOM 748 C CA . PRO A 1 95 ? 5.958 -12.551 3.433 1.00 67.25 95 PRO A CA 1
ATOM 749 C C . PRO A 1 95 ? 6.971 -11.973 4.445 1.00 67.25 95 PRO A C 1
ATOM 751 O O . PRO A 1 95 ? 6.627 -11.040 5.157 1.00 67.25 95 PRO A O 1
ATOM 754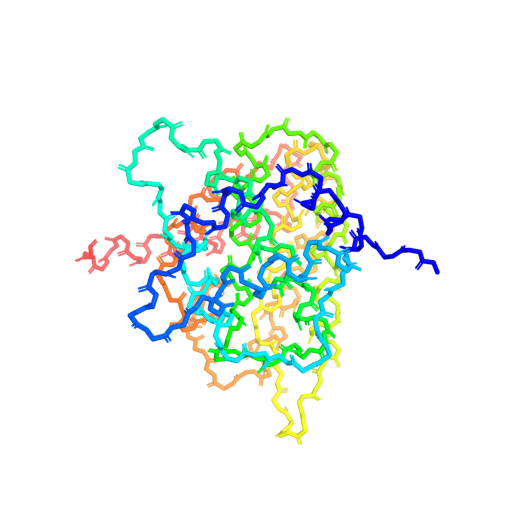 N N . GLY A 1 96 ? 8.197 -12.505 4.532 1.00 60.25 96 GLY A N 1
ATOM 755 C CA . GLY A 1 96 ? 9.270 -12.041 5.428 1.00 60.25 96 GLY A CA 1
ATOM 756 C C . GLY A 1 96 ? 10.535 -11.573 4.706 1.00 60.25 96 GLY A C 1
ATOM 757 O O . GLY A 1 96 ? 11.612 -11.568 5.302 1.00 60.25 96 GLY A O 1
ATOM 758 N N . LEU A 1 97 ? 10.423 -11.218 3.424 1.00 65.94 97 LEU A N 1
ATOM 759 C CA . LEU A 1 97 ? 11.516 -10.704 2.600 1.00 65.94 97 LEU A CA 1
ATOM 760 C C . LEU A 1 97 ? 11.851 -9.230 2.936 1.00 65.94 97 LEU A C 1
ATOM 762 O O . LEU A 1 97 ? 12.049 -8.418 2.035 1.00 65.94 97 LEU A O 1
ATOM 766 N N . ASP A 1 98 ? 11.908 -8.869 4.222 1.00 61.41 98 ASP A N 1
ATOM 767 C CA . ASP A 1 98 ? 12.022 -7.486 4.726 1.00 61.41 98 ASP A CA 1
ATOM 768 C C . ASP A 1 98 ? 13.241 -6.726 4.179 1.00 61.41 98 ASP A C 1
ATOM 770 O O . ASP A 1 98 ? 13.237 -5.500 4.069 1.00 61.41 98 ASP A O 1
ATOM 774 N N . THR A 1 99 ? 14.306 -7.442 3.808 1.00 63.00 99 THR A N 1
ATOM 775 C CA . THR A 1 99 ? 15.500 -6.836 3.204 1.00 63.00 99 THR A CA 1
ATOM 776 C C . THR A 1 99 ? 15.285 -6.383 1.762 1.00 63.00 99 THR A C 1
ATOM 778 O O . THR A 1 99 ? 16.128 -5.662 1.242 1.00 63.00 99 THR A O 1
ATOM 781 N N . VAL A 1 100 ? 14.197 -6.806 1.113 1.00 69.44 100 VAL A N 1
ATOM 782 C CA . VAL A 1 100 ? 13.899 -6.523 -0.300 1.00 69.44 100 VAL A CA 1
ATOM 783 C C . VAL A 1 100 ? 12.541 -5.834 -0.457 1.00 69.44 100 VAL A C 1
ATOM 785 O O . VAL A 1 100 ? 12.429 -4.892 -1.237 1.00 69.44 100 VAL A O 1
ATOM 788 N N . VAL A 1 101 ? 11.512 -6.259 0.284 1.00 83.06 101 VAL A N 1
ATOM 789 C CA . VAL A 1 101 ? 10.152 -5.717 0.188 1.00 83.06 101 VAL A CA 1
ATOM 790 C C . VAL A 1 101 ? 9.617 -5.348 1.564 1.00 83.06 101 VAL A C 1
ATOM 792 O O . VAL A 1 101 ? 9.365 -6.208 2.400 1.00 83.06 101 VAL A O 1
ATOM 795 N N . ILE A 1 102 ? 9.385 -4.052 1.764 1.00 88.50 102 ILE A N 1
ATOM 796 C CA . ILE A 1 102 ? 8.885 -3.499 3.024 1.00 88.50 102 ILE A CA 1
ATOM 797 C C . ILE A 1 102 ? 7.381 -3.233 2.886 1.00 88.50 102 ILE A C 1
ATOM 799 O O . ILE A 1 102 ? 6.952 -2.476 2.007 1.00 88.50 102 ILE A O 1
ATOM 803 N N . VAL A 1 103 ? 6.566 -3.855 3.741 1.00 92.12 103 VAL A N 1
ATOM 804 C CA . VAL A 1 103 ? 5.095 -3.851 3.629 1.00 92.12 103 VAL A CA 1
ATOM 805 C C . VAL A 1 103 ? 4.529 -2.433 3.676 1.00 92.12 103 VAL A C 1
ATOM 807 O O . VAL A 1 103 ? 3.682 -2.085 2.845 1.00 92.12 103 VAL A O 1
ATOM 810 N N . ASN A 1 104 ? 4.998 -1.593 4.604 1.00 92.38 104 ASN A N 1
ATOM 811 C CA . ASN A 1 104 ? 4.509 -0.221 4.726 1.00 92.38 104 ASN A CA 1
ATOM 812 C C . ASN A 1 104 ? 4.802 0.626 3.464 1.00 92.38 104 ASN A C 1
ATOM 814 O O . ASN A 1 104 ? 3.984 1.475 3.101 1.00 92.38 104 ASN A O 1
ATOM 818 N N . TYR A 1 105 ? 5.899 0.366 2.743 1.00 93.75 105 TYR A N 1
ATOM 819 C CA . TYR A 1 105 ? 6.249 1.079 1.513 1.00 93.75 105 TYR A CA 1
ATOM 820 C C . TYR A 1 105 ? 5.397 0.608 0.342 1.00 93.75 105 TYR A C 1
ATOM 822 O O . TYR A 1 105 ? 4.895 1.444 -0.411 1.00 93.75 105 TYR A O 1
ATOM 830 N N . VAL A 1 106 ? 5.167 -0.705 0.210 1.00 95.19 106 VAL A N 1
ATOM 831 C CA . VAL A 1 106 ? 4.256 -1.247 -0.813 1.00 95.19 106 VAL A CA 1
ATOM 832 C C . VAL A 1 106 ? 2.863 -0.650 -0.641 1.00 95.19 106 VAL A C 1
ATOM 834 O O . VAL A 1 106 ? 2.285 -0.127 -1.594 1.00 95.19 106 VAL A O 1
ATOM 837 N N . CYS A 1 107 ? 2.352 -0.673 0.589 1.00 96.75 107 CYS A N 1
ATOM 838 C CA . CYS A 1 107 ? 1.038 -0.147 0.926 1.00 96.75 107 CYS A CA 1
ATOM 839 C C . CYS A 1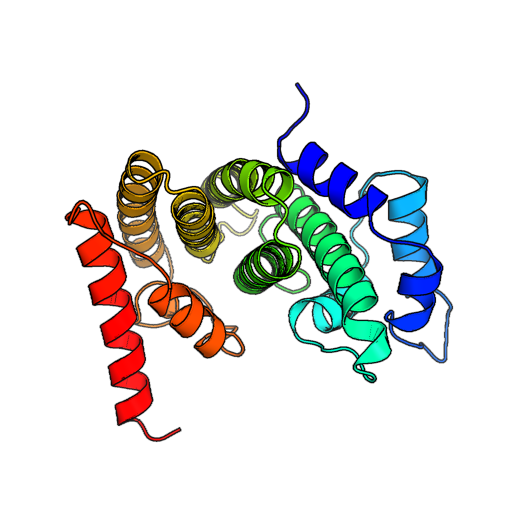 107 ? 0.904 1.345 0.597 1.00 96.75 107 CYS A C 1
ATOM 841 O O . CYS A 1 107 ? 0.004 1.736 -0.150 1.00 96.75 107 CYS A O 1
ATOM 843 N N . CYS A 1 108 ? 1.826 2.172 1.100 1.00 95.75 108 CYS A N 1
ATOM 844 C CA . CYS A 1 108 ? 1.809 3.616 0.867 1.00 95.75 108 CYS A CA 1
ATOM 845 C C . CYS A 1 108 ? 1.926 3.944 -0.629 1.00 95.75 108 CYS A C 1
ATOM 847 O O . CYS A 1 108 ? 1.160 4.754 -1.155 1.00 95.75 108 CYS A O 1
ATOM 849 N N . SER A 1 109 ? 2.835 3.260 -1.330 1.00 94.94 109 SER A N 1
ATOM 850 C CA . SER A 1 109 ? 3.061 3.434 -2.763 1.00 94.94 109 SER A CA 1
ATOM 851 C C . SER A 1 109 ? 1.797 3.163 -3.585 1.00 94.94 109 SER A C 1
ATOM 853 O O . SER A 1 109 ? 1.420 3.994 -4.414 1.00 94.94 109 SER A O 1
ATOM 855 N N . LEU A 1 110 ? 1.103 2.051 -3.318 1.00 97.50 110 LEU A N 1
ATOM 856 C CA . LEU A 1 110 ? -0.121 1.671 -4.027 1.00 97.50 110 LEU A CA 1
ATOM 857 C C . LEU A 1 110 ? -1.286 2.636 -3.756 1.00 97.50 110 LEU A C 1
ATOM 859 O O . LEU A 1 110 ? -1.990 3.002 -4.695 1.00 97.50 110 LEU A O 1
ATOM 863 N N . ILE A 1 111 ? -1.467 3.097 -2.510 1.00 97.62 111 ILE A N 1
ATOM 864 C CA . ILE A 1 111 ? -2.499 4.098 -2.174 1.00 97.62 111 ILE A CA 1
ATOM 865 C C . ILE A 1 111 ? -2.245 5.404 -2.927 1.00 97.62 111 ILE A C 1
ATOM 867 O O . ILE A 1 111 ? -3.150 5.950 -3.561 1.00 97.62 111 ILE A O 1
ATOM 871 N N . GLN A 1 112 ? -1.014 5.916 -2.847 1.00 95.19 112 GLN A N 1
ATOM 872 C CA . GLN A 1 112 ? -0.632 7.155 -3.519 1.00 95.19 112 GLN A CA 1
ATOM 873 C C . GLN A 1 112 ? -0.811 7.023 -5.033 1.00 95.19 112 GLN A C 1
ATOM 875 O O . GLN A 1 112 ? -1.340 7.938 -5.666 1.00 95.19 112 GLN A O 1
ATOM 880 N N . ALA A 1 113 ? -0.435 5.871 -5.602 1.00 95.50 113 ALA A N 1
ATOM 881 C CA . ALA A 1 113 ? -0.604 5.607 -7.021 1.00 95.50 113 ALA A CA 1
ATOM 882 C C . ALA A 1 113 ? -2.083 5.633 -7.432 1.00 95.50 113 ALA A C 1
ATOM 884 O O . ALA A 1 113 ? -2.460 6.377 -8.336 1.00 95.50 113 ALA A O 1
ATOM 885 N N . ALA A 1 114 ? -2.939 4.900 -6.718 1.00 96.75 114 ALA A N 1
ATOM 886 C CA . ALA A 1 114 ? -4.368 4.836 -7.007 1.00 96.75 114 ALA A CA 1
ATOM 887 C C . ALA A 1 114 ? -5.060 6.199 -6.903 1.00 96.75 114 ALA A C 1
ATOM 889 O O . ALA A 1 114 ? -5.802 6.590 -7.804 1.00 96.75 114 ALA A O 1
ATOM 890 N N . ARG A 1 115 ? -4.762 6.972 -5.853 1.00 96.31 115 ARG A N 1
ATOM 891 C CA . ARG A 1 115 ? -5.329 8.316 -5.655 1.00 96.31 115 ARG A CA 1
ATOM 892 C C . ARG A 1 115 ? -4.863 9.335 -6.691 1.00 96.31 115 ARG A C 1
ATOM 894 O O . ARG A 1 115 ? -5.601 10.273 -6.992 1.00 96.31 115 ARG A O 1
ATOM 901 N N . ALA A 1 116 ? -3.657 9.177 -7.228 1.00 95.19 116 ALA A N 1
ATOM 902 C CA . ALA A 1 116 ? -3.158 10.031 -8.299 1.00 95.19 116 ALA A CA 1
ATOM 903 C C . ALA A 1 116 ? -3.754 9.648 -9.666 1.00 95.19 116 ALA A C 1
ATOM 905 O O . ALA A 1 116 ? -4.104 10.542 -10.435 1.00 95.19 116 ALA A O 1
ATOM 906 N N . ILE A 1 117 ? -3.928 8.349 -9.937 1.00 95.38 117 ILE A N 1
ATOM 907 C CA . ILE A 1 117 ? -4.545 7.827 -11.170 1.00 95.38 117 ILE A CA 1
ATOM 908 C C . ILE A 1 117 ? -6.055 8.123 -11.210 1.00 95.38 117 ILE A C 1
ATOM 910 O O . ILE A 1 117 ? -6.577 8.497 -12.256 1.00 95.38 117 ILE A O 1
ATOM 914 N N . LYS A 1 118 ? -6.742 8.043 -10.061 1.00 94.38 118 LYS A N 1
ATOM 915 C CA . LYS A 1 118 ? -8.185 8.322 -9.893 1.00 94.38 118 LYS A CA 1
ATOM 916 C C . LYS A 1 118 ? -9.103 7.409 -10.707 1.00 94.38 118 LYS A C 1
ATOM 918 O O . LYS A 1 118 ? -10.201 7.812 -11.091 1.00 94.38 118 LYS A O 1
ATOM 923 N N . GLU A 1 119 ? -8.676 6.174 -10.937 1.00 96.00 119 GLU A N 1
ATOM 924 C CA . GLU A 1 119 ? -9.514 5.151 -11.553 1.00 96.00 119 GLU A CA 1
ATOM 925 C C . GLU A 1 119 ? -10.231 4.328 -10.487 1.00 96.00 119 GLU A C 1
ATOM 927 O O . GLU A 1 119 ? -9.604 3.686 -9.645 1.00 96.00 119 GLU A O 1
ATOM 932 N N . GLN A 1 120 ? -11.565 4.338 -10.539 1.00 96.25 120 GLN A N 1
ATOM 933 C CA . GLN A 1 120 ? -12.403 3.625 -9.576 1.00 96.25 120 GLN A CA 1
ATOM 934 C C . GLN A 1 120 ? -12.119 2.115 -9.571 1.00 96.25 120 GLN A C 1
ATOM 936 O O . GLN A 1 120 ? -12.049 1.522 -8.498 1.00 96.25 120 GLN A O 1
ATOM 941 N N . GLU A 1 121 ? -11.895 1.509 -10.745 1.00 96.38 121 GLU A N 1
ATOM 942 C CA . GLU A 1 121 ? -11.561 0.083 -10.876 1.00 96.38 121 GLU A CA 1
ATOM 943 C C . GLU A 1 121 ? -10.303 -0.281 -10.074 1.00 96.38 121 GLU A C 1
ATOM 945 O O . GLU A 1 121 ? -10.301 -1.263 -9.332 1.00 96.38 121 GLU A O 1
ATOM 950 N N . LEU A 1 122 ? -9.253 0.544 -10.145 1.00 97.25 122 LEU A N 1
ATOM 951 C CA . LEU A 1 122 ? -8.026 0.327 -9.383 1.00 97.25 122 LEU A CA 1
ATOM 952 C C . LEU A 1 122 ? -8.275 0.411 -7.869 1.00 97.25 122 LEU A C 1
ATOM 954 O O . LEU A 1 122 ? -7.781 -0.432 -7.116 1.00 97.25 122 LEU A O 1
ATOM 958 N N . THR A 1 123 ? -9.072 1.379 -7.410 1.00 97.88 123 THR A N 1
ATOM 959 C CA . THR A 1 123 ? -9.447 1.491 -5.991 1.00 97.88 123 THR A CA 1
ATOM 960 C C . THR A 1 123 ? -10.250 0.271 -5.520 1.00 97.88 123 THR A C 1
ATOM 962 O O . THR A 1 123 ? -9.989 -0.258 -4.438 1.00 97.88 123 THR A O 1
ATOM 965 N N . GLU A 1 124 ? -11.180 -0.236 -6.336 1.00 97.81 124 GLU A N 1
ATOM 966 C CA . GLU A 1 124 ? -11.957 -1.451 -6.044 1.00 97.81 124 GLU A CA 1
ATOM 967 C C . GLU A 1 124 ? -11.074 -2.705 -5.974 1.00 97.81 124 GLU A C 1
ATOM 969 O O . GLU A 1 124 ? -11.235 -3.537 -5.072 1.00 97.81 124 GLU A O 1
ATOM 974 N N . ILE A 1 125 ? -10.106 -2.834 -6.887 1.00 97.81 125 ILE A N 1
ATOM 975 C CA . ILE A 1 125 ? -9.107 -3.908 -6.857 1.00 97.81 125 ILE A CA 1
ATOM 976 C C . ILE A 1 125 ? -8.310 -3.839 -5.550 1.00 97.81 125 ILE A C 1
ATOM 978 O O . ILE A 1 125 ? -8.213 -4.839 -4.830 1.00 97.81 125 ILE A O 1
ATOM 982 N N . LEU A 1 126 ? -7.779 -2.663 -5.205 1.00 98.12 126 LEU A N 1
ATOM 983 C CA . LEU A 1 126 ? -6.945 -2.472 -4.017 1.00 98.12 126 LEU A CA 1
ATOM 984 C C . LEU A 1 126 ? -7.707 -2.686 -2.705 1.00 98.12 126 LEU A C 1
ATOM 986 O O . LEU A 1 126 ? -7.152 -3.270 -1.770 1.00 98.12 126 LEU A O 1
ATOM 990 N N . LEU A 1 127 ? -8.992 -2.322 -2.647 1.00 97.44 127 LEU A N 1
ATOM 991 C CA . LEU A 1 127 ? -9.871 -2.649 -1.520 1.00 97.44 127 LEU A CA 1
ATOM 992 C C . LEU A 1 127 ? -9.950 -4.167 -1.266 1.00 97.44 127 LEU A C 1
ATOM 994 O O . LEU A 1 127 ? -10.087 -4.604 -0.120 1.00 97.44 127 LEU A O 1
ATOM 998 N N . GLY A 1 128 ? -9.857 -4.983 -2.318 1.00 96.00 128 GLY A N 1
ATOM 999 C CA . GLY A 1 128 ? -9.781 -6.440 -2.212 1.00 96.00 128 GLY A CA 1
ATOM 1000 C C . GLY A 1 128 ? -8.377 -6.967 -1.898 1.00 96.00 128 GLY A C 1
ATOM 1001 O O . GLY A 1 128 ? -8.242 -7.932 -1.145 1.00 96.00 128 GLY A O 1
ATOM 1002 N N . VAL A 1 129 ? -7.339 -6.346 -2.463 1.00 97.00 129 VAL A N 1
ATOM 1003 C CA . VAL A 1 129 ? -5.939 -6.774 -2.311 1.00 97.00 129 VAL A CA 1
ATOM 1004 C C . VAL A 1 129 ? -5.436 -6.589 -0.886 1.00 97.00 129 VAL A C 1
ATOM 1006 O O . VAL A 1 129 ? -4.880 -7.527 -0.319 1.00 97.00 129 VAL A O 1
ATOM 1009 N N . PHE A 1 130 ? -5.632 -5.417 -0.283 1.00 97.69 130 PHE A N 1
ATOM 1010 C CA . PHE A 1 130 ? -5.006 -5.133 1.006 1.00 97.69 130 PHE A CA 1
ATOM 1011 C C . PHE A 1 130 ? -5.467 -6.064 2.144 1.00 97.69 130 PHE A C 1
ATOM 1013 O O . PHE A 1 130 ? -4.606 -6.624 2.824 1.00 97.69 130 PHE A O 1
ATOM 1020 N N . PRO A 1 131 ? -6.773 -6.331 2.350 1.00 95.56 131 PRO A N 1
ATOM 1021 C CA . PRO A 1 131 ? -7.204 -7.285 3.372 1.00 95.56 131 PRO A CA 1
ATOM 1022 C C . PRO A 1 131 ? -6.734 -8.716 3.084 1.00 95.56 131 PRO A C 1
ATOM 1024 O O . PRO A 1 131 ? -6.525 -9.495 4.011 1.00 95.56 131 PRO A O 1
ATOM 1027 N N . HIS A 1 132 ? -6.558 -9.073 1.808 1.00 94.56 132 HIS A N 1
ATOM 1028 C CA . HIS A 1 132 ? -5.996 -10.368 1.443 1.00 94.56 132 HIS A CA 1
ATOM 1029 C C . HIS A 1 132 ? -4.522 -10.469 1.848 1.00 94.56 132 HIS A C 1
ATOM 1031 O O . HIS A 1 132 ? -4.172 -11.426 2.531 1.00 94.56 132 HIS A O 1
ATOM 1037 N N . LEU A 1 133 ? -3.695 -9.468 1.520 1.00 94.19 133 LEU A N 1
ATOM 1038 C CA . LEU A 1 133 ? -2.294 -9.406 1.958 1.00 94.19 133 LEU A CA 1
ATOM 1039 C C . LEU A 1 133 ? -2.179 -9.461 3.484 1.00 94.19 133 LEU A C 1
ATOM 1041 O O . LEU A 1 133 ? -1.377 -10.229 4.006 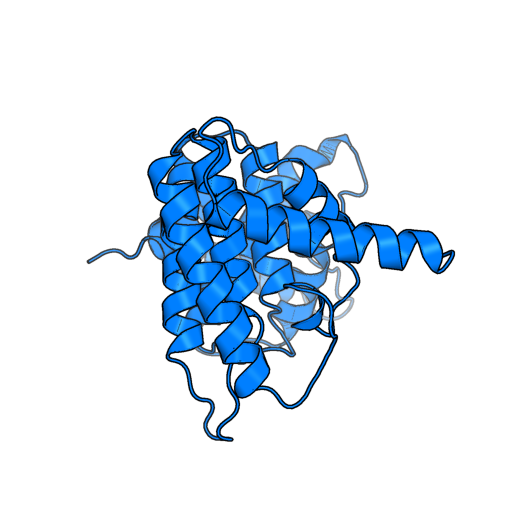1.00 94.19 133 LEU A O 1
ATOM 1045 N N . ALA A 1 134 ? -3.021 -8.697 4.192 1.00 94.88 134 ALA A N 1
ATOM 1046 C CA . ALA A 1 134 ? -3.059 -8.694 5.652 1.00 94.88 134 ALA A CA 1
ATOM 1047 C C . ALA A 1 134 ? -3.232 -10.111 6.217 1.00 94.88 134 ALA A C 1
ATOM 1049 O O . ALA A 1 134 ? -2.466 -10.530 7.076 1.00 94.88 134 ALA A O 1
ATOM 1050 N N . LYS A 1 135 ? -4.203 -10.861 5.684 1.00 93.50 135 LYS A N 1
ATOM 1051 C CA . LYS A 1 135 ? -4.509 -12.226 6.117 1.00 93.50 135 LYS A CA 1
ATOM 1052 C C . LYS A 1 135 ? -3.369 -13.210 5.838 1.00 93.50 135 LYS A C 1
ATOM 1054 O O . LYS A 1 135 ? -3.076 -14.055 6.678 1.00 93.50 135 LYS A O 1
ATOM 1059 N N . GLU A 1 136 ? -2.755 -13.139 4.658 1.00 91.44 136 GLU A N 1
ATOM 1060 C CA . GLU A 1 136 ? -1.660 -14.050 4.298 1.00 91.44 136 GLU A CA 1
ATOM 1061 C C . GLU A 1 136 ? -0.421 -13.792 5.172 1.00 91.44 136 GLU A C 1
ATOM 1063 O O . GLU A 1 136 ? 0.184 -14.733 5.683 1.00 91.44 136 GLU A O 1
ATOM 1068 N N . MET A 1 137 ? -0.101 -12.523 5.441 1.00 90.62 137 MET A N 1
ATOM 1069 C CA . MET A 1 137 ? 0.990 -12.142 6.346 1.00 90.62 137 MET A CA 1
ATOM 1070 C C . MET A 1 137 ? 0.700 -12.495 7.809 1.00 90.62 137 MET A C 1
ATOM 1072 O O . MET A 1 137 ? 1.585 -12.989 8.503 1.00 90.62 137 MET A O 1
ATOM 1076 N N . GLU A 1 138 ? -0.535 -12.287 8.277 1.00 91.06 138 GLU A N 1
ATOM 1077 C CA . GLU A 1 138 ? -0.976 -12.685 9.620 1.00 91.06 138 GLU A CA 1
ATOM 1078 C C . GLU A 1 138 ? -0.825 -14.198 9.827 1.00 91.06 138 GLU A C 1
ATOM 1080 O O . GLU A 1 138 ? -0.430 -14.639 10.907 1.00 91.06 138 GLU A O 1
ATOM 1085 N N . ALA A 1 139 ? -1.113 -15.005 8.801 1.00 88.75 139 ALA A N 1
ATOM 1086 C CA . ALA A 1 139 ? -0.984 -16.461 8.844 1.00 88.75 139 ALA A CA 1
ATOM 1087 C C . ALA A 1 139 ? 0.464 -16.950 8.679 1.00 88.75 139 ALA A C 1
ATOM 1089 O O . ALA A 1 139 ? 0.788 -18.070 9.087 1.00 88.75 139 ALA A O 1
ATOM 1090 N N . TYR A 1 140 ? 1.340 -16.131 8.096 1.00 85.81 140 TYR A N 1
ATOM 1091 C CA . TYR A 1 140 ? 2.716 -16.512 7.825 1.00 85.81 140 TYR A CA 1
ATOM 1092 C C . TYR A 1 140 ? 3.522 -16.675 9.113 1.00 85.81 140 TYR A C 1
ATOM 1094 O O . TYR A 1 140 ? 3.469 -15.867 10.042 1.00 85.81 140 TYR A O 1
ATOM 1102 N N . ARG A 1 141 ? 4.305 -17.750 9.168 1.00 81.25 141 ARG A N 1
ATOM 1103 C CA . ARG A 1 141 ? 5.296 -17.991 10.214 1.00 81.25 141 ARG A CA 1
ATOM 1104 C C . ARG A 1 141 ? 6.595 -18.352 9.519 1.00 81.25 141 ARG A C 1
ATOM 1106 O O . ARG A 1 141 ? 6.670 -19.398 8.874 1.00 81.25 141 ARG A O 1
ATOM 1113 N N . ALA A 1 142 ? 7.603 -17.492 9.644 1.00 75.69 142 ALA A N 1
ATOM 1114 C CA . ALA A 1 142 ? 8.923 -17.780 9.100 1.00 75.69 142 ALA A CA 1
ATOM 1115 C C . ALA A 1 142 ? 9.494 -19.056 9.751 1.00 75.69 142 ALA A C 1
ATOM 1117 O O . ALA A 1 142 ? 9.161 -19.350 10.904 1.00 75.69 142 ALA A O 1
ATOM 1118 N N . PRO A 1 143 ? 10.409 -19.794 9.093 1.00 76.06 143 PRO A N 1
ATOM 1119 C CA . PRO A 1 143 ? 11.076 -20.951 9.701 1.00 76.06 143 PRO A CA 1
ATOM 1120 C C . PRO A 1 143 ? 11.780 -20.638 11.033 1.00 76.06 143 PRO A C 1
ATOM 1122 O O . PRO A 1 143 ? 11.930 -21.513 11.882 1.00 76.06 143 PRO A O 1
ATOM 1125 N N . SER A 1 144 ? 12.185 -19.381 11.235 1.00 69.75 144 SER A N 1
ATOM 1126 C CA . SER A 1 144 ? 12.754 -18.856 12.483 1.00 69.75 144 SER A CA 1
ATOM 1127 C C . SER A 1 144 ? 11.722 -18.609 13.596 1.00 69.75 144 SER A C 1
ATOM 1129 O O . SER A 1 144 ? 12.106 -18.261 14.710 1.00 69.75 144 SER A O 1
ATOM 1131 N N . GLY A 1 145 ? 10.425 -18.763 13.312 1.00 69.62 145 GLY A N 1
ATOM 1132 C CA . GLY A 1 145 ? 9.310 -18.414 14.196 1.00 69.62 145 GLY A CA 1
ATOM 1133 C C . GLY A 1 145 ? 8.918 -16.935 14.161 1.00 69.62 145 GLY A C 1
ATOM 1134 O O . GLY A 1 145 ? 8.008 -16.538 14.886 1.00 69.62 145 GLY A O 1
ATOM 1135 N N . TRP A 1 146 ? 9.584 -16.121 13.338 1.00 71.44 146 TRP A N 1
ATOM 1136 C CA . TRP A 1 146 ? 9.283 -14.697 13.199 1.00 71.44 146 TRP A CA 1
ATOM 1137 C C . TRP A 1 146 ? 7.938 -14.463 12.487 1.00 71.44 146 TRP A C 1
ATOM 1139 O O . TRP A 1 146 ? 7.560 -15.217 11.583 1.00 71.44 146 TRP A O 1
ATOM 1149 N N . VAL A 1 147 ? 7.221 -13.425 12.923 1.00 75.44 147 VAL A N 1
ATOM 1150 C CA . VAL A 1 147 ? 5.933 -12.976 12.371 1.00 75.44 147 VAL A CA 1
ATOM 1151 C C . VAL A 1 147 ? 6.126 -11.672 11.612 1.00 75.44 147 VAL A C 1
ATOM 1153 O O . VAL A 1 147 ? 6.921 -10.834 12.031 1.00 75.44 147 VAL A O 1
ATOM 1156 N N . VAL A 1 148 ? 5.364 -11.475 10.539 1.00 81.38 148 VAL A N 1
ATOM 1157 C CA . VAL A 1 148 ? 5.335 -10.197 9.819 1.00 81.38 148 VAL A CA 1
ATOM 1158 C C . VAL A 1 148 ? 4.608 -9.188 10.694 1.00 81.38 148 VAL A C 1
ATOM 1160 O O . VAL A 1 148 ? 3.440 -9.380 11.003 1.00 81.38 148 VAL A O 1
ATOM 1163 N N . GLN A 1 149 ? 5.270 -8.124 11.132 1.00 86.62 149 GLN A N 1
ATOM 1164 C CA . GLN A 1 149 ? 4.676 -7.181 12.094 1.00 86.62 149 GLN A CA 1
ATOM 1165 C C . GLN A 1 149 ? 3.929 -6.035 11.410 1.00 86.62 149 GLN A C 1
ATOM 1167 O O . GLN A 1 149 ? 3.050 -5.413 12.000 1.00 86.62 149 GLN A O 1
ATOM 1172 N N . GLU A 1 150 ? 4.247 -5.774 10.1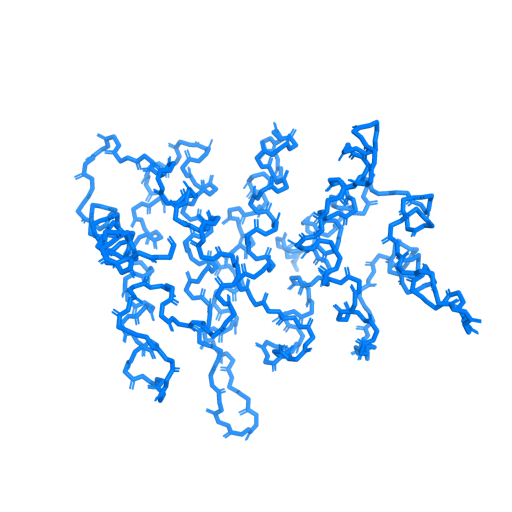43 1.00 90.25 150 GLU A N 1
ATOM 1173 C CA . GLU A 1 150 ? 3.725 -4.634 9.396 1.00 90.25 150 GLU A CA 1
ATOM 1174 C C . GLU A 1 150 ? 2.384 -4.901 8.693 1.00 90.25 150 GLU A C 1
ATOM 1176 O O . GLU A 1 150 ? 1.802 -3.978 8.125 1.00 90.25 150 GLU A O 1
ATOM 1181 N N . TYR A 1 151 ? 1.829 -6.117 8.751 1.00 92.81 151 TYR A N 1
ATOM 1182 C CA . TYR A 1 151 ? 0.545 -6.412 8.096 1.00 92.81 151 TYR A CA 1
ATOM 1183 C C . TYR A 1 151 ? -0.636 -5.505 8.519 1.00 92.81 151 TYR A C 1
ATOM 1185 O O . TYR A 1 151 ? -1.543 -5.317 7.701 1.00 92.81 151 TYR A O 1
ATOM 1193 N N . PRO A 1 152 ? -0.667 -4.866 9.713 1.00 95.69 152 PRO A N 1
ATOM 1194 C CA . PRO A 1 152 ? -1.686 -3.863 10.024 1.00 95.69 152 PRO A CA 1
ATOM 1195 C C . PRO A 1 152 ? -1.687 -2.658 9.063 1.00 95.69 152 PRO A C 1
ATOM 1197 O O . PRO A 1 152 ? -2.743 -2.059 8.850 1.00 95.69 152 PRO A O 1
ATOM 1200 N N . PHE A 1 153 ? -0.566 -2.329 8.405 1.00 96.62 153 PHE A N 1
ATOM 1201 C CA . PHE A 1 153 ? -0.546 -1.309 7.345 1.00 96.62 153 PHE A CA 1
ATOM 1202 C C . PHE A 1 153 ? -1.434 -1.695 6.161 1.00 96.62 153 PHE A C 1
ATOM 1204 O O . PHE A 1 153 ? -2.103 -0.826 5.600 1.00 96.62 153 PHE A O 1
ATOM 1211 N N . CYS A 1 154 ? -1.535 -2.982 5.826 1.00 97.62 154 CYS A N 1
ATOM 1212 C CA . CYS A 1 154 ? -2.459 -3.461 4.802 1.00 97.62 154 CYS A CA 1
ATOM 1213 C C . CYS A 1 154 ? -3.915 -3.168 5.208 1.00 97.62 154 CYS A C 1
ATOM 1215 O O . CYS A 1 154 ? -4.674 -2.589 4.435 1.00 97.62 154 CYS A O 1
ATOM 1217 N N . LEU A 1 155 ? -4.315 -3.471 6.447 1.00 98.38 155 LEU A N 1
ATOM 1218 C CA . LEU A 1 155 ? -5.685 -3.201 6.913 1.00 98.38 155 LEU A CA 1
ATOM 1219 C C . LEU A 1 155 ? -6.022 -1.707 6.866 1.00 98.38 155 LEU A C 1
ATOM 1221 O O . LEU A 1 155 ? -7.078 -1.329 6.355 1.00 98.38 155 LEU A O 1
ATOM 1225 N N . PHE A 1 156 ? -5.099 -0.856 7.319 1.00 98.44 156 PHE A N 1
ATOM 1226 C CA . PHE A 1 156 ? -5.271 0.591 7.235 1.00 98.44 156 PHE A CA 1
ATOM 1227 C C . PHE A 1 156 ? -5.361 1.088 5.782 1.00 98.44 156 PHE A C 1
ATOM 1229 O O . PHE A 1 156 ? -6.187 1.943 5.464 1.00 98.44 156 PHE A O 1
ATOM 1236 N N . SER A 1 157 ? -4.587 0.497 4.873 1.00 98.44 157 SER A N 1
ATOM 1237 C CA . SER A 1 157 ? -4.666 0.787 3.436 1.00 98.44 157 SER A CA 1
ATOM 1238 C C . SER A 1 157 ? -6.025 0.427 2.846 1.00 98.44 157 SER A C 1
ATOM 1240 O O . SER A 1 157 ? -6.617 1.218 2.114 1.00 98.44 157 SER A O 1
ATOM 1242 N N . GLY A 1 158 ? -6.567 -0.735 3.222 1.00 98.12 158 GLY A N 1
ATOM 1243 C CA . GLY A 1 158 ? -7.920 -1.139 2.851 1.00 98.12 158 GLY A CA 1
ATOM 1244 C C . GLY A 1 158 ? -8.978 -0.156 3.357 1.00 98.12 158 GLY A C 1
ATOM 1245 O O . GLY A 1 158 ? -9.908 0.160 2.618 1.00 98.12 158 GLY A O 1
ATOM 1246 N N . MET A 1 159 ? -8.824 0.375 4.579 1.00 98.31 159 MET A N 1
ATOM 1247 C CA . MET A 1 159 ? -9.728 1.410 5.104 1.00 98.31 159 MET A CA 1
ATOM 1248 C C . MET A 1 159 ? -9.717 2.668 4.233 1.00 98.31 159 MET A C 1
ATOM 1250 O O . MET A 1 159 ? -10.773 3.247 4.001 1.00 98.31 159 MET A O 1
ATOM 1254 N N . LEU A 1 160 ? -8.547 3.093 3.746 1.00 98.31 160 LEU A N 1
ATOM 1255 C CA . LEU A 1 160 ? -8.428 4.268 2.880 1.00 98.31 160 LEU A CA 1
ATOM 1256 C C . LEU A 1 160 ? -9.097 4.036 1.521 1.00 98.31 160 LEU A C 1
ATOM 1258 O O . LEU A 1 160 ? -9.853 4.893 1.080 1.00 98.31 160 LEU A O 1
ATOM 1262 N N . MET A 1 161 ? -8.907 2.864 0.903 1.00 98.12 161 MET A N 1
ATOM 1263 C CA . MET A 1 161 ? -9.596 2.518 -0.352 1.00 98.12 161 MET A CA 1
ATOM 1264 C C . MET A 1 161 ? -11.116 2.434 -0.172 1.00 98.12 161 MET A C 1
ATOM 1266 O O . MET A 1 161 ? -11.862 2.927 -1.011 1.00 98.12 161 MET A O 1
ATOM 1270 N N . ALA A 1 162 ? -11.589 1.865 0.942 1.00 98.00 162 ALA A N 1
ATOM 1271 C CA . ALA A 1 162 ? -13.015 1.842 1.269 1.00 98.00 162 ALA A CA 1
ATOM 1272 C C . ALA A 1 162 ? -13.574 3.259 1.461 1.00 98.00 162 ALA A C 1
ATOM 1274 O O . ALA A 1 162 ? -14.668 3.559 0.993 1.00 98.00 162 ALA A O 1
ATOM 1275 N N . ALA A 1 163 ? -12.818 4.141 2.121 1.00 97.19 163 ALA A N 1
ATOM 1276 C CA . ALA A 1 163 ? -13.212 5.530 2.320 1.00 97.19 163 ALA A CA 1
ATOM 1277 C C . ALA A 1 163 ? -13.267 6.310 0.998 1.00 97.19 163 ALA A C 1
ATOM 1279 O O . ALA A 1 163 ? -14.206 7.077 0.802 1.00 97.19 163 ALA A O 1
ATOM 1280 N N . ASP A 1 164 ? -12.314 6.078 0.092 1.00 96.94 164 ASP A N 1
ATOM 1281 C CA . ASP A 1 164 ? -12.285 6.689 -1.244 1.00 96.94 164 ASP A CA 1
ATOM 1282 C C . ASP A 1 164 ? -13.470 6.231 -2.122 1.00 96.94 164 ASP A C 1
ATOM 1284 O O . ASP A 1 164 ? -13.874 6.954 -3.030 1.00 96.94 164 ASP A O 1
ATOM 1288 N N . LEU A 1 165 ? -14.052 5.060 -1.830 1.00 97.12 165 LEU A N 1
ATOM 1289 C CA . LEU A 1 165 ? -15.272 4.530 -2.458 1.00 97.12 165 LEU A CA 1
ATOM 1290 C C . LEU A 1 165 ? -16.560 4.864 -1.685 1.00 97.12 165 LEU A C 1
ATOM 1292 O O . LEU A 1 165 ? -17.628 4.378 -2.047 1.00 97.12 165 LEU A O 1
ATOM 1296 N N . GLU A 1 166 ? -16.468 5.648 -0.608 1.00 97.00 166 GLU A N 1
ATOM 1297 C CA . GLU A 1 166 ? -17.587 5.968 0.293 1.00 97.00 166 GLU A CA 1
ATOM 1298 C C . GLU A 1 166 ? -18.259 4.729 0.937 1.00 97.00 166 GLU A C 1
ATOM 1300 O O . GLU A 1 166 ? -19.377 4.802 1.449 1.00 97.00 166 GLU A O 1
ATOM 1305 N N . ASP A 1 167 ? -17.567 3.585 1.000 1.00 97.12 167 ASP A N 1
ATOM 1306 C CA . ASP A 1 167 ? -18.057 2.360 1.644 1.00 97.12 167 ASP A CA 1
ATOM 1307 C C . ASP A 1 167 ? -17.831 2.415 3.163 1.00 97.12 167 ASP A C 1
ATOM 1309 O O . ASP A 1 167 ? -16.928 1.796 3.735 1.00 97.12 167 ASP A O 1
ATOM 1313 N N . HIS A 1 168 ? -18.667 3.197 3.845 1.00 96.12 168 HIS A N 1
ATOM 1314 C CA . HIS A 1 168 ? -18.560 3.426 5.288 1.00 96.12 168 HIS A CA 1
ATOM 1315 C C . HIS A 1 168 ? -18.682 2.141 6.120 1.00 96.12 168 HIS A C 1
ATOM 1317 O O . HIS A 1 168 ? -18.035 2.023 7.163 1.00 96.12 168 HIS A O 1
ATOM 1323 N N . GLY A 1 169 ? -19.472 1.164 5.658 1.00 96.56 169 GLY A N 1
ATOM 1324 C CA . GLY A 1 169 ? -19.614 -0.125 6.335 1.00 96.56 169 GLY A CA 1
ATOM 1325 C C . GLY A 1 169 ? -18.305 -0.909 6.318 1.00 96.56 169 GLY A C 1
ATOM 1326 O O . GLY A 1 169 ? -17.872 -1.429 7.348 1.00 96.56 169 GLY A O 1
ATOM 1327 N N . ARG A 1 170 ? -17.628 -0.931 5.166 1.00 97.62 170 ARG A N 1
ATOM 1328 C CA . ARG A 1 170 ? -16.327 -1.583 5.029 1.00 97.62 170 ARG A CA 1
ATOM 1329 C C . ARG A 1 170 ? -15.215 -0.849 5.772 1.00 97.62 170 ARG A C 1
ATOM 1331 O O . ARG A 1 170 ? -14.352 -1.511 6.345 1.00 97.62 170 ARG A O 1
ATOM 1338 N N . VAL A 1 171 ? -15.251 0.485 5.823 1.00 98.06 171 VAL A N 1
ATOM 1339 C CA . VAL A 1 171 ? -14.323 1.277 6.650 1.00 98.06 171 VAL A CA 1
ATOM 1340 C C . VAL A 1 171 ? -14.423 0.871 8.125 1.00 98.06 171 VAL A C 1
ATOM 1342 O O . VAL A 1 171 ? -13.391 0.653 8.757 1.00 98.06 171 VAL A O 1
ATOM 1345 N N . ALA A 1 172 ? -15.638 0.741 8.669 1.00 97.75 172 ALA A N 1
ATOM 1346 C CA . ALA A 1 172 ? -15.851 0.351 10.065 1.00 97.75 172 ALA A CA 1
ATOM 1347 C C . ALA A 1 172 ? -15.383 -1.089 10.352 1.00 97.75 172 ALA A C 1
ATOM 1349 O O . ALA A 1 172 ? -14.667 -1.323 11.325 1.00 97.75 172 ALA A O 1
ATOM 1350 N N . ASP A 1 173 ? -15.711 -2.041 9.473 1.00 98.06 173 ASP A N 1
ATOM 1351 C CA . ASP A 1 173 ? -15.252 -3.434 9.585 1.00 98.06 173 ASP A CA 1
ATOM 1352 C C . ASP A 1 173 ? -13.716 -3.532 9.601 1.00 98.06 173 ASP A C 1
ATOM 1354 O O . ASP A 1 173 ? -13.123 -4.156 10.486 1.00 98.06 173 ASP A O 1
ATOM 1358 N N . LEU A 1 174 ? -13.053 -2.847 8.666 1.00 98.50 174 LEU A N 1
ATOM 1359 C CA . LEU A 1 174 ? -11.594 -2.816 8.599 1.00 98.50 174 LEU A CA 1
ATOM 1360 C C . LEU A 1 174 ? -10.966 -2.065 9.784 1.00 98.50 174 LEU A C 1
ATOM 1362 O O . LEU A 1 174 ? -9.892 -2.459 10.231 1.00 98.50 174 LEU A O 1
ATOM 1366 N N . ALA A 1 175 ? -11.629 -1.048 10.346 1.00 98.38 175 ALA A N 1
ATOM 1367 C CA . ALA A 1 175 ? -11.173 -0.379 11.567 1.00 98.38 175 ALA A CA 1
ATOM 1368 C C . ALA A 1 175 ? -11.143 -1.336 12.764 1.00 98.38 175 ALA A C 1
ATOM 1370 O O . ALA A 1 175 ? -10.144 -1.393 13.486 1.00 98.38 175 ALA A O 1
ATOM 1371 N N . GLY A 1 176 ? -12.208 -2.120 12.950 1.00 98.12 176 GLY A N 1
ATOM 1372 C CA . GLY A 1 176 ? -12.277 -3.126 14.009 1.00 98.12 176 GLY A CA 1
ATOM 1373 C C . GLY A 1 176 ? -11.220 -4.222 13.844 1.00 98.12 176 GLY A C 1
ATOM 1374 O O . GLY A 1 176 ? -10.614 -4.655 14.826 1.00 98.12 176 GLY A O 1
ATOM 1375 N N . GLN A 1 177 ? -10.952 -4.648 12.605 1.00 98.31 177 GLN A N 1
ATOM 1376 C CA . GLN A 1 177 ? -9.870 -5.592 12.297 1.00 98.31 177 GLN A CA 1
ATOM 1377 C C . GLN A 1 177 ? -8.492 -4.989 12.584 1.00 98.31 177 GLN A C 1
ATOM 1379 O O . GLN A 1 177 ? -7.677 -5.628 13.244 1.00 98.31 177 GLN A O 1
ATOM 1384 N N . LEU A 1 178 ? -8.248 -3.748 12.154 1.00 98.31 178 LEU A N 1
ATOM 1385 C CA . LEU A 1 178 ? -6.986 -3.041 12.369 1.00 98.31 178 LEU A CA 1
ATOM 1386 C C . LEU A 1 178 ? -6.653 -2.904 13.858 1.00 98.31 178 LEU A C 1
ATOM 1388 O O . LEU A 1 178 ? -5.514 -3.132 14.251 1.00 98.31 178 LEU A O 1
ATOM 1392 N N . LEU A 1 179 ? -7.632 -2.542 14.690 1.00 97.69 179 LEU A N 1
ATOM 1393 C CA . LEU A 1 179 ? -7.421 -2.395 16.132 1.00 97.69 179 LEU A CA 1
ATOM 1394 C C . LEU A 1 179 ? -7.002 -3.715 16.790 1.00 97.69 179 LEU A C 1
ATOM 1396 O O . LEU A 1 179 ? -6.084 -3.712 17.605 1.00 97.69 179 LEU A O 1
ATOM 1400 N N . LYS A 1 180 ? -7.638 -4.828 16.409 1.00 96.62 180 LYS A N 1
ATOM 1401 C CA . LYS A 1 180 ? -7.295 -6.167 16.915 1.00 96.62 180 LYS A CA 1
ATOM 1402 C C . LYS A 1 180 ? -5.921 -6.621 16.437 1.00 96.62 180 LYS A C 1
ATOM 1404 O O . LYS A 1 180 ? -5.128 -7.097 17.237 1.00 96.62 180 LYS A O 1
ATOM 1409 N N . ALA A 1 181 ? -5.646 -6.443 15.147 1.00 94.81 181 ALA A N 1
ATOM 1410 C CA . ALA A 1 181 ? -4.368 -6.792 14.545 1.00 94.81 181 ALA A CA 1
ATOM 1411 C C . ALA A 1 181 ? -3.210 -6.032 15.204 1.00 94.81 181 ALA A C 1
ATOM 1413 O O . ALA A 1 181 ? -2.176 -6.607 15.524 1.00 94.81 181 ALA A O 1
ATOM 1414 N N . GLU A 1 182 ? -3.397 -4.737 15.456 1.00 93.31 182 GLU A N 1
ATOM 1415 C CA . GLU A 1 182 ? -2.388 -3.911 16.111 1.00 93.31 182 GLU A CA 1
ATOM 1416 C C . GLU A 1 182 ? -2.130 -4.333 17.561 1.00 93.31 182 GLU A C 1
ATOM 1418 O O . GLU A 1 182 ? -0.973 -4.414 17.969 1.00 93.31 182 GLU A O 1
ATOM 1423 N N . GLU A 1 183 ? -3.182 -4.647 18.322 1.00 92.12 183 GLU A N 1
ATOM 1424 C CA . GLU A 1 183 ? -3.062 -5.183 19.681 1.00 92.12 183 GLU A CA 1
ATOM 1425 C C . GLU A 1 183 ? -2.315 -6.521 19.686 1.00 92.12 183 GLU A C 1
ATOM 1427 O O . GLU A 1 183 ? -1.345 -6.679 20.425 1.00 92.12 183 GLU A O 1
ATOM 1432 N N . GLN A 1 184 ? -2.688 -7.440 18.796 1.00 90.31 184 GLN A N 1
ATOM 1433 C CA . GLN A 1 184 ? -2.041 -8.742 18.675 1.00 90.31 184 GLN A CA 1
ATOM 1434 C C . GLN A 1 184 ? -0.554 -8.619 18.319 1.00 90.31 184 GLN A C 1
ATOM 1436 O O . GLN A 1 184 ? 0.291 -9.220 18.981 1.00 90.31 184 GLN A O 1
ATOM 1441 N N . VAL A 1 185 ? -0.202 -7.808 17.313 1.00 89.19 185 VAL A N 1
ATOM 1442 C CA . VAL A 1 185 ? 1.207 -7.602 16.941 1.00 89.19 185 VAL A CA 1
ATOM 1443 C C . VAL A 1 185 ? 1.999 -7.023 18.113 1.00 89.19 185 VAL A C 1
ATOM 1445 O O . VAL A 1 185 ? 3.156 -7.389 18.298 1.00 89.19 185 VAL A O 1
ATOM 1448 N N . ARG A 1 186 ? 1.401 -6.162 18.944 1.00 86.00 186 ARG A N 1
ATOM 1449 C CA . ARG A 1 186 ? 2.074 -5.638 20.142 1.00 86.00 186 ARG A CA 1
ATOM 1450 C C . ARG A 1 186 ? 2.308 -6.676 21.228 1.00 86.00 186 ARG A C 1
ATOM 1452 O O . ARG A 1 186 ? 3.286 -6.544 21.958 1.00 86.00 186 ARG A O 1
ATOM 1459 N N . GLU A 1 187 ? 1.420 -7.651 21.374 1.00 84.50 187 GLU A N 1
ATOM 1460 C CA . GLU A 1 187 ? 1.606 -8.750 22.325 1.00 84.50 187 GLU A CA 1
ATOM 1461 C C . GLU A 1 187 ? 2.669 -9.745 21.841 1.00 84.50 187 GLU A C 1
ATOM 1463 O O . GLU A 1 187 ? 3.417 -10.295 22.651 1.00 84.50 187 GLU A O 1
ATOM 1468 N N . GLU A 1 188 ? 2.751 -9.962 20.527 1.00 77.62 188 GLU A N 1
ATOM 1469 C CA . GLU A 1 188 ? 3.621 -10.968 19.910 1.00 77.62 188 GLU A CA 1
ATOM 1470 C C . GLU A 1 188 ? 5.010 -10.430 19.506 1.00 77.62 188 GLU A C 1
ATOM 1472 O O . GLU A 1 188 ? 5.963 -11.205 19.387 1.00 77.62 188 GLU A O 1
ATOM 1477 N N . SER A 1 189 ? 5.154 -9.118 19.291 1.00 69.06 189 SER A N 1
ATOM 1478 C CA . SER A 1 189 ? 6.405 -8.493 18.845 1.00 69.06 189 SER A CA 1
ATOM 1479 C C . SER A 1 189 ? 7.316 -8.068 20.000 1.00 69.06 189 SER A C 1
ATOM 1481 O O . SER A 1 189 ? 6.881 -7.537 21.021 1.00 69.06 189 SER A O 1
ATOM 1483 N N . PHE A 1 190 ? 8.627 -8.231 19.794 1.00 62.75 190 PHE A N 1
ATOM 1484 C CA . PHE A 1 190 ? 9.659 -7.770 20.721 1.00 62.75 190 PHE A CA 1
ATOM 1485 C C . PHE A 1 190 ? 10.104 -6.304 20.515 1.00 62.75 190 PHE A C 1
ATOM 1487 O O . PHE A 1 190 ? 10.739 -5.792 21.428 1.00 62.75 190 PHE A O 1
ATOM 1494 N N . PHE A 1 191 ? 9.796 -5.621 19.396 1.00 62.22 191 PHE A N 1
ATOM 1495 C CA . PHE A 1 191 ? 10.125 -4.199 19.078 1.00 62.22 191 PHE A CA 1
ATOM 1496 C C . PHE A 1 191 ? 9.449 -3.769 17.747 1.00 62.22 191 PHE A C 1
ATOM 1498 O O . PHE A 1 191 ? 9.209 -4.677 16.959 1.00 62.22 191 PHE A O 1
ATOM 1505 N N . PRO A 1 192 ? 9.254 -2.465 17.392 1.00 56.94 192 PRO A N 1
ATOM 1506 C CA . PRO A 1 192 ? 9.543 -1.201 18.097 1.00 56.94 192 PRO A CA 1
ATOM 1507 C C . PRO A 1 192 ? 8.293 -0.299 18.358 1.00 56.94 192 PRO A C 1
ATOM 1509 O O . PRO A 1 192 ? 7.167 -0.679 18.086 1.00 56.94 192 PRO A O 1
ATOM 1512 N N . GLY A 1 193 ? 8.473 0.875 18.988 1.00 65.81 193 GLY A N 1
ATOM 1513 C CA . GLY A 1 193 ? 7.494 1.985 19.088 1.00 65.81 193 GLY A CA 1
ATOM 1514 C C . GLY A 1 193 ? 6.215 1.811 19.941 1.00 65.81 193 GLY A C 1
ATOM 1515 O O . GLY A 1 193 ? 5.496 0.821 19.863 1.00 65.81 193 GLY A O 1
ATOM 1516 N N . HIS A 1 194 ? 5.851 2.833 20.727 1.00 76.62 194 HIS A N 1
ATOM 1517 C CA . HIS A 1 194 ? 4.548 2.905 21.430 1.00 76.62 194 HIS A CA 1
ATOM 1518 C C . HIS A 1 194 ? 3.440 3.526 20.563 1.00 76.62 194 HIS A C 1
ATOM 1520 O O . HIS A 1 194 ? 2.269 3.571 20.946 1.00 76.62 194 HIS A O 1
ATOM 1526 N N . GLU A 1 195 ? 3.825 4.051 19.408 1.00 87.06 195 GLU A N 1
ATOM 1527 C CA . GLU A 1 195 ? 2.991 4.746 18.450 1.00 87.06 195 GLU A CA 1
ATOM 1528 C C . GLU A 1 195 ? 2.091 3.754 17.713 1.00 87.06 195 GLU A C 1
ATOM 1530 O O . GLU A 1 195 ? 2.572 2.777 17.141 1.00 87.06 195 GLU A O 1
ATOM 1535 N N . PHE A 1 196 ? 0.779 3.992 17.720 1.00 91.12 196 PHE A N 1
ATOM 1536 C CA . PHE A 1 196 ? -0.170 3.151 16.989 1.00 91.12 196 PHE A CA 1
ATOM 1537 C C . PHE A 1 196 ? 0.180 3.106 15.501 1.00 91.12 196 PHE A C 1
ATOM 1539 O O . PHE A 1 196 ? 0.387 4.166 14.905 1.00 91.12 196 PHE A O 1
ATOM 1546 N N . LEU A 1 197 ? 0.205 1.897 14.928 1.00 92.06 197 LEU A N 1
ATOM 1547 C CA . LEU A 1 197 ? 0.595 1.581 13.547 1.00 92.06 197 LEU A CA 1
ATOM 1548 C C . LEU A 1 197 ? 2.053 1.938 13.197 1.00 92.06 197 LEU A C 1
ATOM 1550 O O . LEU A 1 197 ? 2.830 1.057 12.859 1.00 92.06 197 LEU A O 1
ATOM 1554 N N . LEU A 1 198 ? 2.452 3.203 13.343 1.00 91.38 198 LEU A N 1
ATOM 1555 C CA . LEU A 1 198 ? 3.800 3.695 13.020 1.00 91.38 198 LEU A CA 1
ATOM 1556 C C . LEU A 1 198 ? 4.893 3.143 13.937 1.00 91.38 198 LEU A C 1
ATOM 1558 O O . LEU A 1 198 ? 6.066 3.193 13.598 1.00 91.38 198 LEU A O 1
ATOM 1562 N N . GLY A 1 199 ? 4.527 2.628 15.109 1.00 88.62 199 GLY A N 1
ATOM 1563 C CA . GLY A 1 199 ? 5.461 1.905 15.958 1.00 88.62 199 GLY A CA 1
ATOM 1564 C C . GLY A 1 199 ? 5.843 0.551 15.369 1.00 88.62 199 GLY A C 1
ATOM 1565 O O . GLY A 1 199 ? 6.962 0.120 15.572 1.00 88.62 199 GLY A O 1
ATOM 1566 N N . LEU A 1 200 ? 4.972 -0.082 14.575 1.00 89.06 200 LEU A N 1
ATOM 1567 C CA . LEU A 1 200 ? 5.154 -1.457 14.088 1.00 89.06 200 LEU A CA 1
ATOM 1568 C C . LEU A 1 200 ? 6.240 -1.611 13.011 1.00 89.06 200 LEU A C 1
ATOM 1570 O O . LEU A 1 200 ? 6.457 -2.712 12.521 1.00 89.06 200 LEU A O 1
ATOM 1574 N N . THR A 1 201 ? 6.892 -0.517 12.624 1.00 86.81 201 THR A N 1
ATOM 1575 C CA . THR A 1 201 ? 7.927 -0.476 11.592 1.00 86.81 201 THR A CA 1
ATOM 1576 C C . THR A 1 201 ? 9.136 0.308 12.091 1.00 86.81 201 THR A C 1
ATOM 1578 O O . THR A 1 201 ? 9.014 1.306 12.805 1.00 86.81 201 THR A O 1
ATOM 1581 N N . ASN A 1 202 ? 10.329 -0.141 11.711 1.00 83.69 202 ASN A N 1
ATOM 1582 C CA . ASN A 1 202 ? 11.570 0.623 11.847 1.00 83.69 202 ASN A CA 1
ATOM 1583 C C . ASN A 1 202 ? 11.891 1.451 10.585 1.00 83.69 202 ASN A C 1
ATOM 1585 O O . ASN A 1 202 ? 12.848 2.226 10.603 1.00 83.69 202 ASN A O 1
ATOM 1589 N N . TYR A 1 203 ? 11.100 1.319 9.516 1.00 84.06 203 TYR A N 1
ATOM 1590 C CA . TYR A 1 203 ? 11.243 2.065 8.268 1.00 84.06 203 TYR A CA 1
ATOM 1591 C C . TYR A 1 203 ? 10.430 3.362 8.324 1.00 84.06 203 TYR A C 1
ATOM 1593 O O . TYR A 1 203 ? 9.343 3.483 7.757 1.00 84.06 203 TYR A O 1
ATOM 1601 N N . ASP A 1 204 ? 10.970 4.356 9.027 1.00 84.62 204 ASP A N 1
ATOM 1602 C CA . ASP A 1 204 ? 10.227 5.551 9.436 1.00 84.62 204 ASP A CA 1
ATOM 1603 C C . ASP A 1 204 ? 10.146 6.676 8.392 1.00 84.62 204 ASP A C 1
ATOM 1605 O O . ASP A 1 204 ? 9.470 7.686 8.624 1.00 84.62 204 ASP A O 1
ATOM 1609 N N . SER A 1 205 ? 10.781 6.498 7.230 1.00 87.19 205 SER A N 1
ATOM 1610 C CA . SER A 1 205 ? 10.862 7.541 6.200 1.00 87.19 205 SER A CA 1
ATOM 1611 C C . SER A 1 205 ? 9.499 7.952 5.626 1.00 87.19 205 SER A C 1
ATOM 1613 O O . SER A 1 205 ? 9.339 9.109 5.255 1.00 87.19 205 SER A O 1
ATOM 1615 N N . LEU A 1 206 ? 8.504 7.052 5.639 1.00 89.62 206 LEU A N 1
ATOM 1616 C CA . LEU A 1 206 ? 7.134 7.318 5.170 1.00 89.62 206 LEU A CA 1
ATOM 1617 C C . LEU A 1 206 ? 6.151 7.671 6.297 1.00 89.62 206 LEU A C 1
ATOM 1619 O O . LEU A 1 206 ? 4.937 7.681 6.099 1.00 89.62 206 LEU A O 1
ATOM 1623 N N . HIS A 1 207 ? 6.622 7.933 7.520 1.00 90.38 207 HIS A N 1
ATOM 1624 C CA . HIS A 1 207 ? 5.713 8.240 8.630 1.00 90.38 207 HIS A CA 1
ATOM 1625 C C . HIS A 1 207 ? 4.903 9.518 8.402 1.00 90.38 207 HIS A C 1
ATOM 1627 O O . HIS A 1 207 ? 3.755 9.581 8.833 1.00 90.38 207 HIS A O 1
ATOM 1633 N N . LEU A 1 208 ? 5.475 10.530 7.742 1.00 89.38 208 LEU A N 1
ATOM 1634 C CA . LEU A 1 208 ? 4.737 11.751 7.411 1.00 89.38 208 LEU A CA 1
ATOM 1635 C C . LEU A 1 208 ? 3.654 11.478 6.363 1.00 89.38 208 LEU A C 1
ATOM 1637 O O . LEU A 1 208 ? 2.515 11.887 6.579 1.00 89.38 208 LEU A O 1
ATOM 1641 N N . ASP A 1 209 ? 3.966 10.708 5.316 1.00 92.12 209 ASP A N 1
ATOM 1642 C CA . ASP A 1 209 ? 2.983 10.280 4.316 1.00 92.12 209 ASP A CA 1
ATOM 1643 C C . ASP A 1 209 ? 1.820 9.521 4.964 1.00 92.12 209 ASP A C 1
ATOM 1645 O O . ASP A 1 209 ? 0.652 9.805 4.703 1.00 92.12 209 ASP A O 1
ATOM 1649 N N . TRP A 1 210 ? 2.114 8.595 5.879 1.00 94.00 210 TRP A N 1
ATOM 1650 C CA . TRP A 1 210 ? 1.077 7.853 6.594 1.00 94.00 210 TRP A CA 1
ATOM 1651 C C . TRP A 1 210 ? 0.192 8.738 7.475 1.00 94.00 210 TRP A C 1
ATOM 1653 O O . TRP A 1 210 ? -1.014 8.493 7.570 1.00 94.00 210 TRP A O 1
ATOM 1663 N N . LEU A 1 211 ? 0.758 9.766 8.114 1.00 92.19 211 LEU A N 1
ATOM 1664 C CA . LEU A 1 211 ? -0.017 10.731 8.897 1.00 92.19 211 LEU A CA 1
ATOM 1665 C C . LEU A 1 211 ? -0.904 11.603 8.002 1.00 92.19 211 LEU A C 1
ATOM 1667 O O . LEU A 1 211 ? -2.061 11.839 8.350 1.00 92.19 211 LEU A O 1
ATOM 1671 N N . GLU A 1 212 ? -0.412 12.026 6.837 1.00 92.56 212 GLU A N 1
ATOM 1672 C CA . GLU A 1 212 ? -1.212 12.753 5.848 1.00 92.56 212 GLU A CA 1
ATOM 1673 C C . GLU A 1 212 ? -2.376 11.891 5.333 1.00 92.56 212 GLU A C 1
ATOM 1675 O O . GLU A 1 212 ? -3.538 12.314 5.358 1.00 92.56 212 GLU A O 1
ATOM 1680 N N . LEU A 1 213 ? -2.094 10.637 4.964 1.00 94.19 213 LEU A N 1
ATOM 1681 C CA . LEU A 1 213 ? -3.113 9.664 4.572 1.00 94.19 213 LEU A CA 1
ATOM 1682 C C . LEU A 1 213 ? -4.149 9.463 5.689 1.00 94.19 213 LEU A C 1
ATOM 1684 O O . LEU A 1 213 ? -5.352 9.481 5.423 1.00 94.19 213 LEU A O 1
ATOM 1688 N N . ALA A 1 214 ? -3.721 9.366 6.948 1.00 92.94 214 ALA A N 1
ATOM 1689 C CA . ALA A 1 214 ? -4.626 9.287 8.094 1.00 92.94 214 ALA A CA 1
ATOM 1690 C C . ALA A 1 214 ? -5.483 10.539 8.293 1.00 92.94 214 ALA A C 1
ATOM 1692 O O . ALA A 1 214 ? -6.654 10.426 8.669 1.00 92.94 214 ALA A O 1
ATOM 1693 N N . GLY A 1 215 ? -4.936 11.721 8.005 1.00 91.38 215 GLY A N 1
ATOM 1694 C CA . GLY A 1 215 ? -5.677 12.979 7.998 1.00 91.38 215 GLY A CA 1
ATOM 1695 C C . GLY A 1 215 ? -6.846 12.974 7.008 1.00 91.38 215 GLY A C 1
ATOM 1696 O O . GLY A 1 215 ? -7.899 13.541 7.305 1.00 91.38 215 GLY A O 1
ATOM 1697 N N . SER A 1 216 ? -6.696 12.272 5.878 1.00 92.69 216 SER A N 1
ATOM 1698 C CA . SER A 1 216 ? -7.727 12.160 4.835 1.00 92.69 216 SER A CA 1
ATOM 1699 C C . SER A 1 216 ? -8.892 11.219 5.176 1.00 92.69 216 SER A C 1
ATOM 1701 O O . SER A 1 216 ? -9.947 11.305 4.551 1.00 92.69 216 SER A O 1
ATOM 1703 N N . LEU A 1 217 ? -8.745 10.334 6.170 1.00 93.94 217 LEU A N 1
ATOM 1704 C CA . LEU A 1 217 ? -9.765 9.335 6.500 1.00 93.94 217 LEU A CA 1
ATOM 1705 C C . LEU A 1 217 ? -11.034 10.001 7.058 1.00 93.94 217 LEU A C 1
ATOM 1707 O O . LEU A 1 217 ? -11.026 10.551 8.164 1.00 93.94 217 LEU A O 1
ATOM 1711 N N . ALA A 1 218 ? -12.152 9.924 6.338 1.00 90.38 218 ALA A N 1
ATOM 1712 C CA . ALA A 1 218 ? -13.440 10.453 6.788 1.00 90.38 218 ALA A CA 1
ATOM 1713 C C . ALA A 1 218 ? -14.124 9.537 7.829 1.00 90.38 218 ALA A C 1
ATOM 1715 O O . ALA A 1 218 ? -13.863 8.340 7.897 1.00 90.38 218 ALA A O 1
ATOM 1716 N N . ASN A 1 219 ? -14.998 10.108 8.668 1.00 92.69 219 ASN A N 1
ATOM 1717 C CA . ASN A 1 219 ? -15.878 9.348 9.572 1.00 92.69 219 ASN A CA 1
ATOM 1718 C C . ASN A 1 219 ? -17.268 10.015 9.673 1.00 92.69 219 ASN A C 1
ATOM 1720 O O . ASN A 1 219 ? -17.608 10.548 10.735 1.00 92.69 219 ASN A O 1
ATOM 1724 N N . PRO A 1 220 ? -18.033 10.082 8.567 1.00 92.44 220 PRO A N 1
ATOM 1725 C CA . PRO A 1 220 ? -19.323 10.776 8.538 1.00 92.44 220 PRO A CA 1
ATOM 1726 C C . PRO A 1 220 ? -20.377 10.101 9.428 1.00 92.44 220 PRO A C 1
ATOM 1728 O O . PRO A 1 220 ? -21.101 10.791 10.140 1.00 92.44 220 PRO A O 1
ATOM 1731 N N . GLU A 1 221 ? -20.381 8.766 9.481 1.00 93.06 221 GLU A N 1
ATOM 1732 C CA . GLU A 1 221 ? -21.288 7.961 10.319 1.00 93.06 221 GLU A CA 1
ATOM 1733 C C . GLU A 1 221 ? -20.895 7.949 11.806 1.00 93.06 221 GLU A C 1
ATOM 1735 O O . GLU A 1 221 ? -21.591 7.389 12.652 1.00 93.06 221 GLU A O 1
ATOM 1740 N N . ASN A 1 222 ? -19.785 8.609 12.146 1.00 93.12 222 ASN A N 1
ATOM 1741 C CA . ASN A 1 222 ? -19.299 8.770 13.509 1.00 93.12 222 ASN A CA 1
ATOM 1742 C C . ASN A 1 222 ? -19.067 7.430 14.239 1.00 93.12 222 ASN A C 1
ATOM 1744 O O . ASN A 1 222 ? -19.277 7.331 15.454 1.00 93.12 222 ASN A O 1
ATOM 1748 N N . ASP A 1 223 ? -18.595 6.427 13.494 1.00 97.75 223 ASP A N 1
ATOM 1749 C CA . ASP A 1 223 ? -18.289 5.084 13.977 1.00 97.75 223 ASP A CA 1
ATOM 1750 C C . ASP A 1 223 ? -17.216 5.105 15.081 1.00 97.75 223 ASP A C 1
ATOM 1752 O O . ASP A 1 223 ? -16.279 5.919 15.058 1.00 97.75 223 ASP A O 1
ATOM 1756 N N . GLY A 1 224 ? -17.381 4.232 16.079 1.00 97.12 224 GLY A N 1
ATOM 1757 C CA . GLY A 1 224 ? -16.544 4.185 17.279 1.00 97.12 224 GLY A CA 1
ATOM 1758 C C . GLY A 1 224 ? -15.129 3.664 17.027 1.00 97.12 224 GLY A C 1
ATOM 1759 O O . GLY A 1 224 ? -14.168 4.236 17.558 1.00 97.12 224 GLY A O 1
ATOM 1760 N N . ASP A 1 225 ? -14.986 2.639 16.191 1.00 97.75 225 ASP A N 1
ATOM 1761 C CA . ASP A 1 225 ? -13.692 2.030 15.879 1.00 97.75 225 ASP A CA 1
ATOM 1762 C C . ASP A 1 225 ? -12.895 2.961 14.968 1.00 97.75 225 ASP A C 1
ATOM 1764 O O . ASP A 1 225 ? -11.736 3.274 15.258 1.00 97.75 225 ASP A O 1
ATOM 1768 N N . VAL A 1 226 ? -13.546 3.545 13.955 1.00 97.19 226 VAL A N 1
ATOM 1769 C CA . VAL A 1 226 ? -12.929 4.566 13.090 1.00 97.19 226 VAL A CA 1
ATOM 1770 C C . VAL A 1 226 ? -12.468 5.773 13.913 1.00 97.19 226 VAL A C 1
ATOM 1772 O O . VAL A 1 226 ? -11.348 6.264 13.742 1.00 97.19 226 VAL A O 1
ATOM 1775 N N . ARG A 1 227 ? -13.288 6.251 14.862 1.00 96.62 227 ARG A N 1
ATOM 1776 C CA . ARG A 1 227 ? -12.899 7.343 15.772 1.00 96.62 227 ARG A CA 1
ATOM 1777 C C . ARG A 1 227 ? -11.683 6.962 16.620 1.00 96.62 227 ARG A C 1
ATOM 1779 O O . ARG A 1 227 ? -10.810 7.805 16.837 1.00 96.62 227 ARG A O 1
ATOM 1786 N N . THR A 1 228 ? -11.613 5.717 17.085 1.00 96.81 228 THR A N 1
ATOM 1787 C CA . THR A 1 228 ? -10.492 5.209 17.884 1.00 96.81 228 THR A CA 1
ATOM 1788 C C . THR A 1 228 ? -9.204 5.160 17.069 1.00 96.81 228 THR A C 1
ATOM 1790 O O . THR A 1 228 ? -8.196 5.707 17.521 1.00 96.81 228 THR A O 1
ATOM 1793 N N . VAL A 1 229 ? -9.242 4.604 15.853 1.00 96.00 229 VAL A N 1
ATOM 1794 C CA . VAL A 1 229 ? -8.106 4.583 14.913 1.00 96.00 229 VAL A CA 1
ATOM 1795 C C . VAL A 1 229 ? -7.588 6.002 14.666 1.00 96.00 229 VAL A C 1
ATOM 1797 O O . VAL A 1 229 ? -6.415 6.288 14.921 1.00 96.00 229 VAL A O 1
ATOM 1800 N N . LYS A 1 230 ? -8.472 6.935 14.282 1.00 93.56 230 LYS A N 1
ATOM 1801 C CA . LYS A 1 230 ? -8.100 8.342 14.053 1.00 93.56 230 LYS A CA 1
ATOM 1802 C C . LYS A 1 230 ? -7.485 8.989 15.294 1.00 93.56 230 LYS A C 1
ATOM 1804 O O . LYS A 1 230 ? -6.465 9.666 15.196 1.00 93.56 230 LYS A O 1
ATOM 1809 N N . SER A 1 231 ? -8.075 8.774 16.473 1.00 92.31 231 SER A N 1
ATOM 1810 C CA . SER A 1 231 ? -7.560 9.331 17.729 1.00 92.31 231 SER A CA 1
ATOM 1811 C C . SER A 1 231 ? -6.164 8.806 18.068 1.00 92.31 231 SER A C 1
ATOM 1813 O O . SER A 1 231 ? -5.315 9.573 18.526 1.00 92.31 231 SER A O 1
ATOM 1815 N N . LYS A 1 232 ? -5.911 7.511 17.845 1.00 92.00 232 LYS A N 1
ATOM 1816 C CA . LYS A 1 232 ? -4.605 6.896 18.088 1.00 92.00 232 LYS A CA 1
ATOM 1817 C C . LYS A 1 232 ? -3.535 7.438 17.132 1.00 92.00 232 LYS A C 1
ATOM 1819 O O . LYS A 1 232 ? -2.463 7.795 17.610 1.00 92.00 232 LYS A O 1
ATOM 1824 N N . LEU A 1 233 ? -3.845 7.608 15.844 1.00 88.19 233 LEU A N 1
ATOM 1825 C CA . LEU A 1 233 ? -2.923 8.183 14.849 1.00 88.19 233 LEU A CA 1
ATOM 1826 C C . LEU A 1 233 ? -2.620 9.672 15.110 1.00 88.19 233 LEU A C 1
ATOM 1828 O O . LEU A 1 233 ? -1.460 10.077 15.102 1.00 88.19 233 LEU A O 1
ATOM 1832 N N . GLN A 1 234 ? -3.621 10.481 15.477 1.00 82.62 234 GLN A N 1
ATOM 1833 C CA . GLN A 1 234 ? -3.419 11.900 15.829 1.00 82.62 234 GLN A CA 1
ATOM 1834 C C . GLN A 1 234 ? -2.505 12.109 17.048 1.00 82.62 234 GLN A C 1
ATOM 1836 O O . GLN A 1 234 ? -1.816 13.125 17.156 1.00 82.62 234 GLN A O 1
ATOM 1841 N N . LYS A 1 235 ? -2.496 11.176 18.010 1.00 76.44 235 LYS A N 1
ATOM 1842 C CA . LYS A 1 235 ? -1.574 11.254 19.158 1.00 76.44 235 LYS A CA 1
ATOM 1843 C C . LYS A 1 235 ? -0.117 11.129 18.716 1.00 76.44 235 LYS A C 1
ATOM 1845 O O . LYS A 1 235 ? 0.737 11.790 19.304 1.00 76.44 235 LYS A O 1
ATOM 1850 N N . VAL A 1 236 ? 0.148 10.327 17.684 1.00 75.44 236 VAL A N 1
ATOM 1851 C CA . VAL A 1 236 ? 1.491 10.145 17.121 1.00 75.44 236 VAL A CA 1
ATOM 1852 C C . VAL A 1 236 ? 1.975 11.429 16.450 1.00 75.44 236 VAL A C 1
ATOM 1854 O O . VAL A 1 236 ? 3.079 11.889 16.736 1.00 75.44 236 VAL A O 1
ATOM 1857 N N . GLU A 1 237 ? 1.121 12.064 15.644 1.00 62.19 237 GLU A N 1
ATOM 1858 C CA . GLU A 1 237 ? 1.403 13.355 15.002 1.00 62.19 237 GLU A CA 1
ATOM 1859 C C . GLU A 1 237 ? 1.778 14.437 16.029 1.00 62.19 237 GLU A C 1
ATOM 1861 O O . GLU A 1 237 ? 2.826 15.076 15.925 1.00 62.19 237 GLU A O 1
ATOM 1866 N N . ARG A 1 238 ? 0.971 14.592 17.091 1.00 61.25 238 ARG A N 1
ATOM 1867 C CA . ARG A 1 238 ? 1.231 15.575 18.159 1.00 61.25 238 ARG A CA 1
ATOM 1868 C C . ARG A 1 238 ? 2.525 15.303 18.915 1.00 61.25 238 ARG A C 1
ATOM 1870 O O . ARG A 1 238 ? 3.225 16.244 19.284 1.00 61.25 238 ARG A O 1
ATOM 1877 N N . TRP A 1 239 ? 2.834 14.034 19.174 1.00 59.53 239 TRP A N 1
ATOM 1878 C CA . TRP A 1 239 ? 4.075 13.657 19.842 1.00 59.53 239 TRP A CA 1
ATOM 1879 C C . TRP A 1 239 ? 5.300 13.998 18.987 1.00 59.53 239 TRP A C 1
ATOM 1881 O O . TRP A 1 239 ? 6.276 14.525 19.521 1.00 59.53 239 TRP A O 1
ATOM 1891 N N . ARG A 1 240 ? 5.232 13.779 17.666 1.00 63.09 240 ARG A N 1
ATOM 1892 C CA . ARG A 1 240 ? 6.303 14.158 16.731 1.00 63.09 240 ARG A CA 1
ATOM 1893 C C . ARG A 1 240 ? 6.463 15.676 16.631 1.00 63.09 240 ARG A C 1
ATOM 1895 O O . ARG A 1 240 ? 7.576 16.166 16.796 1.00 63.09 240 ARG A O 1
ATOM 1902 N N . ALA A 1 241 ? 5.367 16.424 16.493 1.00 61.41 241 ALA A N 1
ATOM 1903 C CA . ALA A 1 241 ? 5.401 17.890 16.466 1.00 61.41 241 ALA A CA 1
ATOM 1904 C C . ALA A 1 241 ? 5.977 18.499 17.763 1.00 61.41 241 ALA A C 1
ATOM 1906 O O . ALA A 1 241 ? 6.705 19.488 17.725 1.00 61.41 241 ALA A O 1
ATOM 1907 N N . GLY A 1 242 ? 5.702 17.888 18.922 1.00 53.28 242 GLY A N 1
ATOM 1908 C CA . GLY A 1 242 ? 6.257 18.304 20.215 1.00 53.28 242 GLY A CA 1
ATOM 1909 C C . GLY A 1 242 ? 7.745 17.987 20.411 1.00 53.28 242 GLY A C 1
ATOM 1910 O O . GLY A 1 242 ? 8.358 18.527 21.331 1.00 53.28 242 GLY A O 1
ATOM 1911 N N . LYS A 1 243 ? 8.334 17.130 19.567 1.00 55.84 243 LYS A N 1
ATOM 1912 C CA . LYS A 1 243 ? 9.757 16.766 19.611 1.00 55.84 243 LYS A CA 1
ATOM 1913 C C . LYS A 1 243 ? 10.656 17.602 18.699 1.00 55.84 243 LYS A C 1
ATOM 1915 O O . LYS A 1 243 ? 11.866 17.415 18.770 1.00 55.84 243 LYS A O 1
ATOM 1920 N N . GLY A 1 244 ? 10.102 18.542 17.929 1.00 43.28 244 GLY A N 1
ATOM 1921 C CA . GLY A 1 244 ? 10.887 19.513 17.161 1.00 43.28 244 GLY A CA 1
ATOM 1922 C C . GLY A 1 244 ? 11.886 18.869 16.199 1.00 43.28 244 GLY A C 1
ATOM 1923 O O . GLY A 1 244 ? 13.067 19.208 16.245 1.00 43.28 244 GLY A O 1
ATOM 1924 N N . VAL A 1 245 ? 11.410 17.932 15.375 1.00 42.94 245 VAL A N 1
ATOM 1925 C CA . VAL A 1 245 ? 12.067 17.607 14.099 1.00 42.94 245 VAL A CA 1
ATOM 1926 C C . VAL A 1 245 ? 11.506 18.545 13.043 1.00 42.94 245 VAL A C 1
ATOM 1928 O O . VAL A 1 245 ? 10.261 18.687 13.024 1.00 42.94 245 VAL A O 1
#

pLDDT: mean 87.92, std 12.1, range [42.94, 98.5]

Secondary structure (DSSP, 8-state):
---HHHHHHHHHHHH--HHHHHHHS---SS-SHHHHHHHHHHHHTS--SS--TTHHHHHHHHHH---SSGGGHHHHHHHHHHHHHHHHHHHHH-TT-TTT--HHHHHHHHHHHHHHH--HHHHHHHHHHHHHHHHHHHH---TTS---S-HHHHHHHHHHHHHHTT-HHHHHHHHHHHHHHHHHHHHH-----SSTTGGG-S-GGGHHHHHHHHHH---TT--HHHHHHHHHHHHHHHHHHHTT-

Sequence (245 aa):
MKSRLDDLFDFACSEVREEDFRAFCPEDPGDMSYVALCAGVLEKKAIPEDIDPEWFEIFGIAQRGSPEEDSEAGRFLRFKLFCGAVAAKFLLVEPGLDTVVIVNYVCCSLIQAARAIKEQELTEILLGVFPHLAKEMEAYRAPSGWVVQEYPFCLFSGMLMAADLEDHGRVADLAGQLLKAEEQVREESFFPGHEFLLGLTNYDSLHLDWLELAGSLANPENDGDVRTVKSKLQKVERWRAGKGV